Protein AF-A0A6G7Y790-F1 (afdb_monomer)

pLDDT: mean 95.51, std 6.41, range [42.72, 98.88]

Structure (mmCIF, N/CA/C/O back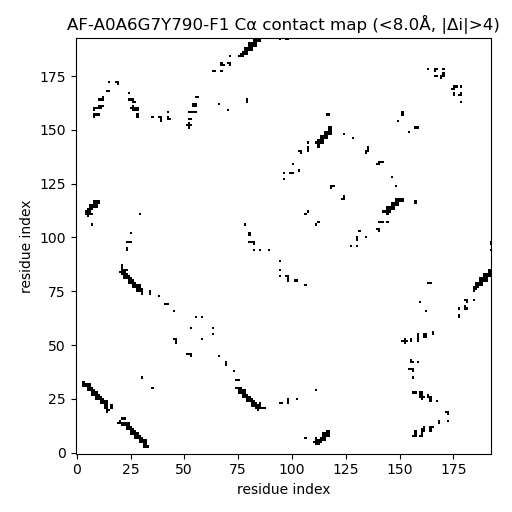bone):
data_AF-A0A6G7Y790-F1
#
_entry.id   AF-A0A6G7Y790-F1
#
loop_
_atom_site.group_PDB
_atom_site.id
_atom_site.type_symbol
_atom_site.label_atom_id
_atom_site.label_alt_id
_atom_site.label_comp_id
_atom_site.label_asym_id
_atom_site.label_entity_id
_atom_site.label_seq_id
_atom_site.pdbx_PDB_ins_code
_atom_site.Cartn_x
_atom_site.Cartn_y
_atom_site.Cartn_z
_atom_site.occupancy
_atom_site.B_iso_or_equiv
_atom_site.auth_seq_id
_atom_site.auth_comp_id
_atom_site.auth_asym_id
_atom_site.auth_atom_id
_atom_site.pdbx_PDB_model_num
ATOM 1 N N . MET A 1 1 ? -27.173 5.898 12.392 1.00 42.72 1 MET A N 1
ATOM 2 C CA . MET A 1 1 ? -26.367 5.228 11.356 1.00 42.72 1 MET A CA 1
ATOM 3 C C . MET A 1 1 ? -25.156 4.683 12.076 1.00 42.72 1 MET A C 1
ATOM 5 O O . MET A 1 1 ? -24.604 5.416 12.883 1.00 42.72 1 MET A O 1
ATOM 9 N N . ILE A 1 2 ? -24.853 3.395 11.934 1.00 51.34 2 ILE A N 1
ATOM 10 C CA . ILE A 1 2 ? -23.564 2.880 12.399 1.00 51.34 2 ILE A CA 1
ATOM 11 C C . ILE A 1 2 ? -22.584 3.374 11.340 1.00 51.34 2 ILE A C 1
ATOM 13 O O . ILE A 1 2 ? -22.758 3.014 10.177 1.00 51.34 2 ILE A O 1
ATOM 17 N N . ASP A 1 3 ? -21.67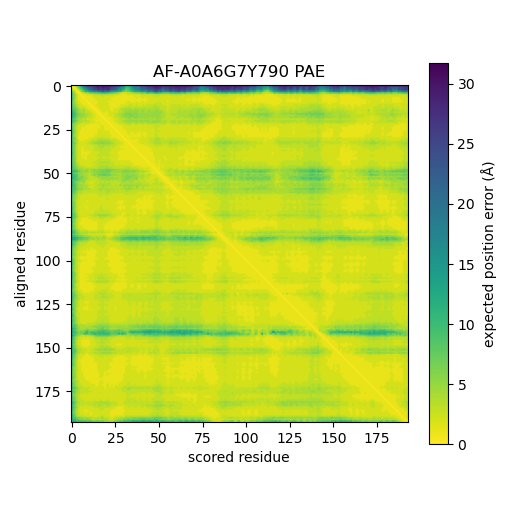1 4.269 11.707 1.00 58.84 3 ASP A N 1
ATOM 18 C CA . ASP A 1 3 ? -20.554 4.605 10.829 1.00 58.84 3 ASP A CA 1
ATOM 19 C C . ASP A 1 3 ? -19.779 3.300 10.602 1.00 58.84 3 ASP A C 1
ATOM 21 O O . ASP A 1 3 ? -19.334 2.661 11.559 1.00 58.84 3 ASP A O 1
ATOM 25 N N . ASP A 1 4 ? -19.743 2.828 9.354 1.00 77.31 4 ASP A N 1
ATOM 26 C CA . ASP A 1 4 ? -19.009 1.613 9.003 1.00 77.31 4 ASP A CA 1
ATOM 27 C C . ASP A 1 4 ? -17.514 1.895 9.252 1.00 77.31 4 ASP A C 1
ATOM 29 O O . ASP A 1 4 ? -16.949 2.813 8.662 1.00 77.31 4 ASP A O 1
ATOM 33 N N . ALA A 1 5 ? -16.880 1.117 10.135 1.00 88.50 5 ALA A N 1
ATOM 34 C CA . ALA A 1 5 ? -15.461 1.269 10.459 1.00 88.50 5 ALA A CA 1
ATOM 35 C C . ALA A 1 5 ? -14.587 1.080 9.209 1.00 88.50 5 ALA A C 1
ATOM 37 O O . ALA A 1 5 ? -14.786 0.124 8.442 1.00 88.50 5 ALA A O 1
ATOM 38 N N . PHE A 1 6 ? -13.606 1.967 9.026 1.00 96.00 6 PHE A N 1
ATOM 39 C CA . PHE A 1 6 ? -12.663 1.883 7.914 1.00 96.00 6 PHE A CA 1
ATOM 40 C C . PHE A 1 6 ? -11.479 0.987 8.265 1.00 96.00 6 PHE A C 1
ATOM 42 O O . PHE A 1 6 ? -10.872 1.096 9.335 1.00 96.00 6 PHE A O 1
ATOM 49 N N . ILE A 1 7 ? -11.121 0.123 7.320 1.00 98.19 7 ILE A N 1
ATOM 50 C CA . ILE A 1 7 ? -9.999 -0.800 7.424 1.00 98.19 7 ILE A CA 1
ATOM 51 C C . ILE A 1 7 ? -9.079 -0.580 6.226 1.00 98.19 7 ILE A C 1
ATOM 53 O O . ILE A 1 7 ? -9.545 -0.422 5.097 1.00 98.19 7 ILE A O 1
ATOM 57 N N . ALA A 1 8 ? -7.772 -0.569 6.478 1.00 98.69 8 ALA A N 1
ATOM 58 C CA . ALA A 1 8 ? -6.749 -0.467 5.450 1.00 98.69 8 ALA A CA 1
ATOM 59 C C . ALA A 1 8 ? -5.931 -1.758 5.349 1.00 98.69 8 ALA A C 1
ATOM 61 O O . ALA A 1 8 ? -5.495 -2.287 6.366 1.00 98.69 8 ALA A O 1
ATOM 62 N N . TRP A 1 9 ? -5.656 -2.223 4.133 1.00 98.81 9 TRP A N 1
ATOM 63 C CA . TRP A 1 9 ? -4.702 -3.299 3.850 1.00 98.81 9 TRP A CA 1
ATOM 64 C C . TRP A 1 9 ? -3.457 -2.706 3.217 1.00 98.81 9 TRP A C 1
ATOM 66 O O . TRP A 1 9 ? -3.575 -1.957 2.250 1.00 98.81 9 TRP A O 1
ATOM 76 N N . VAL A 1 10 ? -2.285 -3.020 3.766 1.00 98.88 10 VAL A N 1
ATOM 77 C CA . VAL A 1 10 ? -1.024 -2.351 3.435 1.00 98.88 10 VAL A CA 1
ATOM 78 C C . VAL A 1 10 ? 0.040 -3.357 3.032 1.00 98.88 10 VAL A C 1
ATOM 80 O O . VAL A 1 10 ? 0.300 -4.324 3.746 1.00 98.88 10 VAL A O 1
ATOM 83 N N . ASP A 1 11 ? 0.713 -3.049 1.932 1.00 98.44 11 ASP A N 1
ATOM 84 C CA . ASP A 1 11 ? 1.925 -3.726 1.489 1.00 98.44 11 ASP A CA 1
ATOM 85 C C . ASP A 1 11 ? 2.959 -2.697 1.003 1.00 98.44 11 ASP A C 1
ATOM 87 O O . ASP A 1 11 ? 2.661 -1.506 0.843 1.00 98.44 11 ASP A O 1
ATOM 91 N N . GLU A 1 12 ? 4.200 -3.139 0.834 1.00 97.75 12 GLU A N 1
ATOM 92 C CA . GLU A 1 12 ? 5.352 -2.293 0.570 1.00 97.75 12 GLU A CA 1
ATOM 93 C C . GLU A 1 12 ? 6.190 -2.766 -0.613 1.00 97.75 12 GLU A C 1
ATOM 95 O O . GLU A 1 12 ? 6.288 -3.947 -0.932 1.00 97.75 12 GLU A O 1
ATOM 100 N N . SER A 1 13 ? 6.901 -1.825 -1.227 1.00 96.94 13 SER A N 1
ATOM 101 C CA . SER A 1 13 ? 7.901 -2.142 -2.236 1.00 96.94 13 SER A CA 1
ATOM 102 C C . SER A 1 13 ? 9.044 -1.138 -2.206 1.00 96.94 13 SER A C 1
ATOM 104 O O . SER A 1 13 ? 8.855 0.062 -2.008 1.00 96.94 13 SER A O 1
ATOM 106 N N . GLY A 1 14 ? 10.259 -1.620 -2.469 1.00 95.62 14 GLY A N 1
ATOM 107 C CA . GLY A 1 14 ? 11.297 -0.759 -3.032 1.00 95.62 14 GLY A CA 1
ATOM 108 C C . GLY A 1 14 ? 10.980 -0.433 -4.493 1.00 95.62 14 GLY A C 1
ATOM 109 O O . GLY A 1 14 ? 10.208 -1.146 -5.135 1.00 95.62 14 GLY A O 1
ATOM 110 N N . SER A 1 15 ? 11.587 0.619 -5.030 1.00 94.94 15 SER A N 1
ATOM 111 C CA . SER A 1 15 ? 11.511 0.905 -6.468 1.00 94.94 15 SER A CA 1
ATOM 112 C C . SER A 1 15 ? 12.643 0.231 -7.256 1.00 94.94 15 SER A C 1
ATOM 114 O O . SER A 1 15 ? 13.455 -0.519 -6.701 1.00 94.94 15 SER A O 1
ATOM 116 N N . ASN A 1 16 ? 12.710 0.501 -8.559 1.00 94.12 16 ASN A N 1
ATOM 117 C CA . ASN A 1 16 ? 13.815 0.080 -9.412 1.00 94.12 16 ASN A CA 1
ATOM 118 C C . ASN A 1 16 ? 15.111 0.776 -8.966 1.00 94.12 16 ASN A C 1
ATOM 120 O O . ASN A 1 16 ? 15.262 1.985 -9.093 1.00 94.12 16 ASN A O 1
ATOM 124 N N . THR A 1 17 ? 16.076 0.008 -8.463 1.00 91.12 17 THR A N 1
ATOM 125 C CA . THR A 1 17 ? 17.314 0.552 -7.883 1.00 91.12 17 THR A CA 1
ATOM 126 C C . THR A 1 17 ? 18.242 1.226 -8.887 1.00 91.12 17 THR A C 1
ATOM 128 O O . THR A 1 17 ? 19.136 1.958 -8.467 1.00 91.12 17 THR A O 1
ATOM 131 N N . ARG A 1 18 ? 18.070 0.973 -10.187 1.00 93.75 18 ARG A N 1
ATOM 132 C CA . ARG A 1 18 ? 18.854 1.608 -11.248 1.00 93.75 18 ARG A CA 1
ATOM 133 C C . ARG A 1 18 ? 18.257 2.952 -11.645 1.00 93.75 18 ARG A C 1
ATOM 135 O O . ARG A 1 18 ? 18.999 3.922 -11.763 1.00 93.75 18 ARG A O 1
ATOM 142 N N . ASP A 1 19 ? 16.944 2.983 -11.846 1.00 95.62 19 ASP A N 1
ATOM 143 C CA . ASP A 1 19 ? 16.258 4.128 -12.454 1.00 95.62 19 ASP A CA 1
ATOM 144 C C . ASP A 1 19 ? 15.634 5.069 -11.404 1.00 95.62 19 ASP A C 1
ATOM 146 O O . ASP A 1 19 ? 15.468 6.257 -11.660 1.00 95.62 19 ASP A O 1
ATOM 150 N N . ASP A 1 20 ? 15.347 4.563 -10.201 1.00 95.75 20 ASP A N 1
ATOM 151 C CA . ASP A 1 20 ? 14.733 5.288 -9.080 1.00 95.75 20 ASP A CA 1
ATOM 152 C C . ASP A 1 20 ? 15.321 4.822 -7.720 1.00 95.75 20 ASP A C 1
ATOM 154 O O . ASP A 1 20 ? 14.638 4.223 -6.874 1.00 95.75 20 ASP A O 1
ATOM 158 N N . PRO A 1 21 ? 16.639 5.023 -7.506 1.00 94.69 21 PRO A N 1
ATOM 159 C CA . PRO A 1 21 ? 17.345 4.533 -6.329 1.00 94.69 21 PRO A CA 1
ATOM 160 C C . PRO A 1 21 ? 16.870 5.198 -5.038 1.00 94.69 21 PRO A C 1
ATOM 162 O O . PRO A 1 21 ? 16.561 6.384 -4.983 1.00 94.69 21 PRO A O 1
ATOM 165 N N . GLY A 1 22 ? 16.909 4.434 -3.945 1.00 95.12 22 GLY A N 1
ATOM 166 C CA . GLY A 1 22 ? 16.606 4.965 -2.616 1.00 95.12 22 GLY A CA 1
ATOM 167 C C . GLY A 1 22 ? 15.123 5.249 -2.385 1.00 95.12 22 GLY A C 1
ATOM 168 O O . GLY A 1 22 ? 14.800 5.855 -1.375 1.00 95.12 22 GLY A O 1
ATOM 169 N N . THR A 1 23 ? 14.225 4.797 -3.257 1.00 97.69 23 THR A N 1
ATOM 170 C CA . THR A 1 23 ? 12.779 4.977 -3.094 1.00 97.69 23 THR A CA 1
ATOM 171 C C . THR A 1 23 ? 12.143 3.828 -2.312 1.00 97.69 23 THR A C 1
ATOM 173 O O . THR A 1 23 ? 12.441 2.651 -2.549 1.00 97.69 23 THR A O 1
ATOM 176 N N . TYR A 1 24 ? 11.243 4.179 -1.391 1.00 98.25 24 TYR A N 1
ATOM 177 C CA . TYR A 1 24 ? 10.408 3.247 -0.639 1.00 98.25 24 TYR A CA 1
ATOM 178 C C . TYR A 1 24 ? 8.933 3.614 -0.783 1.00 98.25 24 TYR A C 1
ATOM 180 O O . TYR A 1 24 ? 8.577 4.784 -0.655 1.00 98.25 24 TYR A O 1
ATOM 188 N N . ILE A 1 25 ? 8.088 2.623 -1.055 1.00 98.69 25 ILE A N 1
ATOM 189 C CA . ILE A 1 25 ? 6.675 2.800 -1.392 1.00 98.69 25 ILE A CA 1
ATOM 190 C C . ILE A 1 25 ? 5.842 1.948 -0.438 1.00 98.69 25 ILE A C 1
ATOM 192 O O . ILE A 1 25 ? 6.170 0.788 -0.194 1.00 98.69 25 ILE A O 1
ATOM 196 N N . MET A 1 26 ? 4.760 2.519 0.080 1.00 98.81 26 MET A N 1
ATOM 197 C CA . MET A 1 26 ? 3.696 1.793 0.764 1.00 98.81 26 MET A CA 1
ATOM 198 C C . MET A 1 26 ? 2.359 2.134 0.128 1.00 98.81 26 MET A C 1
ATOM 200 O O . MET A 1 26 ? 1.976 3.304 0.076 1.00 98.81 26 MET A O 1
ATOM 204 N N . GLY A 1 27 ? 1.663 1.107 -0.344 1.00 98.81 27 GLY A N 1
ATOM 205 C CA . GLY A 1 27 ? 0.288 1.203 -0.812 1.00 98.81 27 GLY A CA 1
ATOM 206 C C . GLY A 1 27 ? -0.675 0.788 0.292 1.00 98.81 27 GLY A C 1
ATOM 207 O O . GLY A 1 27 ? -0.367 -0.092 1.093 1.00 98.81 27 GLY A O 1
ATOM 208 N N . ALA A 1 28 ? -1.852 1.398 0.315 1.00 98.88 28 ALA A N 1
ATOM 209 C CA . ALA A 1 28 ? -2.953 1.032 1.184 1.00 98.88 28 ALA A CA 1
ATOM 210 C C . ALA A 1 28 ? -4.254 0.960 0.379 1.00 98.88 28 ALA A C 1
ATOM 212 O O . ALA A 1 28 ? -4.601 1.907 -0.328 1.00 98.88 28 ALA A O 1
ATOM 213 N N . ALA A 1 29 ? -4.985 -0.144 0.511 1.00 98.69 29 ALA A N 1
ATOM 214 C CA . ALA A 1 29 ? -6.370 -0.265 0.071 1.00 98.69 29 ALA A CA 1
ATOM 215 C C . ALA A 1 29 ? -7.293 -0.006 1.262 1.00 98.69 29 ALA A C 1
ATOM 217 O O . ALA A 1 29 ? -7.176 -0.702 2.266 1.00 98.69 29 ALA A O 1
ATOM 218 N N . ILE A 1 30 ? -8.177 0.985 1.165 1.00 98.56 30 ILE A N 1
ATOM 219 C CA . ILE A 1 30 ? -9.011 1.478 2.263 1.00 98.56 30 ILE A CA 1
ATOM 220 C C . ILE A 1 30 ? -10.472 1.214 1.926 1.00 98.56 30 ILE A C 1
ATOM 222 O O . ILE A 1 30 ? -10.981 1.650 0.894 1.00 98.56 30 ILE A O 1
ATOM 226 N N . THR A 1 31 ? -11.156 0.486 2.800 1.00 97.25 31 THR A N 1
ATOM 227 C CA . THR A 1 31 ? -12.540 0.081 2.567 1.00 97.25 31 THR A CA 1
ATOM 228 C C . THR A 1 31 ? -13.303 -0.089 3.877 1.00 97.25 31 THR A C 1
ATOM 230 O O . THR A 1 31 ? -12.732 -0.015 4.965 1.00 97.25 31 THR A O 1
ATOM 233 N N . THR A 1 32 ? -14.613 -0.291 3.784 1.00 96.06 32 THR A N 1
ATOM 234 C CA . THR A 1 32 ? -15.477 -0.589 4.929 1.00 96.06 32 THR A CA 1
ATOM 235 C C . THR A 1 32 ? -15.626 -2.093 5.125 1.00 96.06 32 THR A C 1
ATOM 237 O O . THR A 1 32 ? -15.458 -2.882 4.191 1.00 96.06 32 THR A O 1
ATOM 240 N N . LEU A 1 33 ? -16.047 -2.513 6.322 1.00 92.44 33 LEU A N 1
ATOM 241 C CA . LEU A 1 33 ? -16.392 -3.915 6.604 1.00 92.44 33 LEU A CA 1
ATOM 242 C C . LEU A 1 33 ? -17.365 -4.519 5.578 1.00 92.44 33 LEU A C 1
ATOM 244 O O . LEU A 1 33 ? -17.208 -5.668 5.169 1.00 92.44 33 LEU A O 1
ATOM 248 N N . ARG A 1 34 ? -18.346 -3.732 5.123 1.00 93.50 34 ARG A N 1
ATOM 249 C CA . ARG A 1 34 ? -19.345 -4.146 4.128 1.00 93.50 34 ARG A CA 1
ATOM 250 C C . ARG A 1 34 ? -18.727 -4.516 2.782 1.00 93.50 34 ARG A C 1
ATOM 252 O O . ARG A 1 34 ? -19.204 -5.436 2.123 1.00 93.50 34 ARG A O 1
ATOM 259 N N . GLN A 1 35 ? -17.690 -3.792 2.381 1.00 95.62 35 GLN A N 1
ATOM 260 C CA . GLN A 1 35 ? -17.042 -3.940 1.083 1.00 95.62 35 GLN A CA 1
ATOM 261 C C . GLN A 1 35 ? -15.883 -4.950 1.103 1.00 95.62 35 GLN A C 1
ATOM 263 O O . GLN A 1 35 ? -15.376 -5.313 0.041 1.00 95.62 35 GLN A O 1
ATOM 268 N N . CYS A 1 36 ? -15.495 -5.468 2.276 1.00 95.38 36 CYS A N 1
ATOM 269 C CA . CYS A 1 36 ? -14.399 -6.431 2.409 1.00 95.38 36 CYS A CA 1
ATOM 270 C C . CYS A 1 36 ? -14.650 -7.719 1.617 1.00 95.38 36 CYS A C 1
ATOM 272 O O . CYS A 1 36 ? -13.846 -8.078 0.762 1.00 95.38 36 CYS A O 1
ATOM 274 N N . GLU A 1 37 ? -15.771 -8.402 1.865 1.00 96.75 37 GLU A N 1
ATOM 275 C CA . GLU A 1 37 ? -16.083 -9.677 1.203 1.00 96.75 37 GLU A CA 1
ATOM 276 C C . GLU A 1 37 ? -16.274 -9.534 -0.318 1.00 96.75 37 GLU A C 1
ATOM 278 O O . GLU A 1 37 ? -15.622 -10.273 -1.060 1.00 96.75 37 GLU A O 1
ATOM 283 N N . PRO A 1 38 ? -17.066 -8.568 -0.834 1.00 97.25 38 PRO A N 1
ATOM 284 C CA . PRO A 1 38 ? -17.143 -8.327 -2.276 1.00 97.25 38 PRO A CA 1
ATOM 285 C C . PRO A 1 38 ? -15.774 -8.064 -2.913 1.00 97.25 38 PRO A C 1
ATOM 287 O O . PRO A 1 38 ? -15.476 -8.601 -3.981 1.00 97.25 38 PRO A O 1
ATOM 290 N N . THR A 1 39 ? -14.917 -7.293 -2.238 1.00 98.00 39 THR A N 1
ATOM 291 C CA . THR A 1 39 ? -13.571 -6.990 -2.732 1.00 98.00 39 THR A CA 1
ATOM 292 C C . THR A 1 39 ? -12.673 -8.226 -2.729 1.00 98.00 39 THR A C 1
ATOM 294 O O . THR A 1 39 ? -11.997 -8.491 -3.724 1.00 98.00 39 THR A O 1
ATOM 297 N N . ARG A 1 40 ? -12.700 -9.033 -1.659 1.00 97.81 40 ARG A N 1
ATOM 298 C CA . ARG A 1 40 ? -11.964 -10.305 -1.595 1.00 97.81 40 ARG A CA 1
ATOM 299 C C . ARG A 1 40 ? -12.362 -11.232 -2.733 1.00 97.81 40 ARG A C 1
ATOM 301 O O . ARG A 1 40 ? -11.485 -11.787 -3.389 1.00 97.81 40 ARG A O 1
ATOM 308 N N . LEU A 1 41 ? -13.661 -11.369 -2.997 1.00 97.88 41 LEU A N 1
ATOM 309 C CA . LEU A 1 41 ? -14.176 -12.204 -4.084 1.00 97.88 41 LEU A CA 1
ATOM 310 C C . LEU A 1 41 ? -13.742 -11.691 -5.461 1.00 97.88 41 LEU A C 1
ATOM 312 O O . LEU A 1 41 ? -13.324 -12.489 -6.300 1.00 97.88 41 LEU A O 1
ATOM 316 N N . ALA A 1 42 ? -13.793 -10.376 -5.689 1.00 98.12 42 ALA A N 1
ATOM 317 C CA . ALA A 1 42 ? -13.328 -9.770 -6.935 1.00 98.12 42 ALA A CA 1
ATOM 318 C C . ALA A 1 42 ? -11.832 -10.032 -7.173 1.00 98.12 42 ALA A C 1
ATOM 320 O O . ALA A 1 42 ? -11.449 -10.450 -8.267 1.00 98.12 42 ALA A O 1
ATOM 321 N N . MET A 1 43 ? -10.999 -9.864 -6.139 1.00 98.00 43 MET A N 1
ATOM 322 C CA . MET A 1 43 ? -9.562 -10.134 -6.220 1.00 98.00 43 MET A CA 1
ATOM 323 C C . MET A 1 43 ? -9.266 -11.626 -6.392 1.00 98.00 43 MET A C 1
ATOM 325 O O . MET A 1 43 ? -8.494 -11.998 -7.272 1.00 98.00 43 MET A O 1
ATOM 329 N N . ALA A 1 44 ? -9.922 -12.501 -5.626 1.00 96.94 44 ALA A N 1
ATOM 330 C CA . ALA A 1 44 ? -9.778 -13.952 -5.753 1.00 96.94 44 ALA A CA 1
ATOM 331 C C . ALA A 1 44 ? -10.179 -14.458 -7.151 1.00 96.94 44 ALA A C 1
ATOM 333 O O . ALA A 1 44 ? -9.537 -15.358 -7.691 1.00 96.94 44 ALA A O 1
ATOM 334 N N . GLY A 1 45 ? -11.179 -13.832 -7.783 1.00 97.00 45 GLY A N 1
ATOM 335 C CA . GLY A 1 45 ? -11.590 -14.114 -9.162 1.00 97.00 45 GLY A CA 1
ATOM 336 C C . GLY A 1 45 ? -10.530 -13.800 -10.229 1.00 97.00 45 GLY A C 1
ATOM 337 O O . GLY A 1 45 ? -10.699 -14.181 -11.391 1.00 97.00 45 GLY A O 1
ATOM 338 N N . LEU A 1 46 ? -9.434 -13.125 -9.863 1.00 96.62 46 LEU A N 1
ATOM 339 C CA . LEU A 1 46 ? -8.288 -12.875 -10.736 1.00 96.62 46 LEU A CA 1
ATOM 340 C C . LEU A 1 46 ? -7.229 -13.977 -10.680 1.00 96.62 46 LEU A C 1
ATOM 342 O O . LEU A 1 46 ? -6.331 -13.962 -11.520 1.00 96.62 46 LEU A O 1
ATOM 346 N N . LEU A 1 47 ? -7.299 -14.933 -9.755 1.00 95.88 47 LEU A N 1
ATOM 347 C CA . LEU A 1 47 ? -6.317 -16.015 -9.707 1.00 95.88 47 LEU A CA 1
ATOM 348 C C . LEU A 1 47 ? -6.387 -16.896 -10.962 1.00 95.88 47 LEU A C 1
ATOM 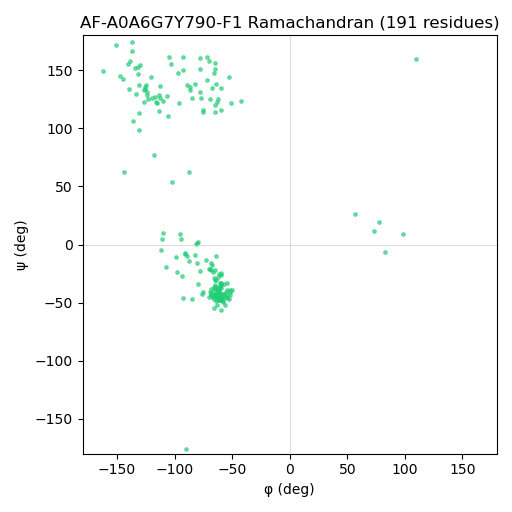350 O O . LEU A 1 47 ? -7.461 -17.245 -11.457 1.00 95.88 47 LEU A O 1
ATOM 354 N N . LEU A 1 48 ? -5.221 -17.272 -11.486 1.00 93.69 48 LEU A N 1
ATOM 355 C CA . LEU A 1 48 ? -5.107 -18.319 -12.501 1.00 93.69 48 LEU A CA 1
ATOM 356 C C . LEU A 1 48 ? -5.218 -19.713 -11.866 1.00 93.69 48 LEU A C 1
ATOM 358 O O . LEU A 1 48 ? -4.967 -19.867 -10.669 1.00 93.69 48 LEU A O 1
ATOM 362 N N . PRO A 1 49 ? -5.534 -20.760 -12.652 1.00 93.12 49 PRO A N 1
ATOM 363 C CA . PRO A 1 49 ? -5.485 -22.134 -12.162 1.00 93.12 49 PRO A CA 1
ATOM 364 C C . PRO A 1 49 ? -4.135 -22.452 -11.499 1.00 93.12 49 PRO A C 1
ATOM 366 O O . PRO A 1 49 ? -3.085 -22.320 -12.123 1.00 93.12 49 PRO A O 1
ATOM 369 N N . GLY A 1 50 ? -4.170 -22.860 -10.227 1.00 91.19 50 GLY A N 1
ATOM 370 C CA . GLY A 1 50 ? -2.979 -23.175 -9.427 1.00 91.19 50 GLY A CA 1
ATOM 371 C C . GLY A 1 50 ? -2.282 -21.972 -8.778 1.00 91.19 50 GLY A C 1
ATOM 372 O O . GLY A 1 50 ? -1.370 -22.170 -7.977 1.00 91.19 50 GLY A O 1
ATOM 373 N N . GLN A 1 51 ? -2.708 -20.741 -9.070 1.00 92.50 51 GLN A N 1
ATOM 374 C CA . GLN A 1 51 ? -2.201 -19.540 -8.412 1.00 92.50 51 GLN A CA 1
ATOM 375 C C . GLN A 1 51 ? -2.845 -19.392 -7.028 1.00 92.50 51 GLN A C 1
ATOM 377 O O . GLN A 1 51 ? -4.062 -19.477 -6.895 1.00 92.50 51 GLN A O 1
ATOM 382 N N . VAL A 1 52 ? -2.024 -19.160 -6.002 1.00 91.50 52 VAL A N 1
ATOM 383 C CA . VAL A 1 52 ? -2.480 -18.991 -4.605 1.00 91.50 52 VAL A CA 1
ATOM 384 C C . VAL A 1 52 ? -2.397 -17.545 -4.109 1.00 91.50 52 VAL A C 1
ATOM 386 O O . VAL A 1 52 ? -3.052 -17.200 -3.136 1.00 91.50 52 VAL A O 1
ATOM 389 N N . LYS A 1 53 ? -1.592 -16.700 -4.765 1.00 92.50 53 LYS A N 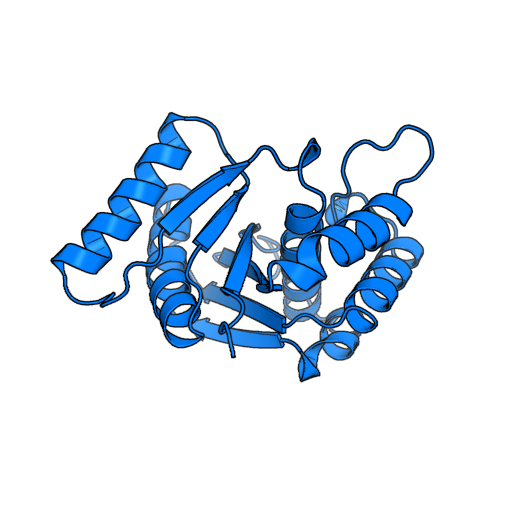1
ATOM 390 C CA . LYS A 1 53 ? -1.417 -15.272 -4.461 1.00 92.50 53 LYS A CA 1
ATOM 391 C C . LYS A 1 53 ? -1.200 -14.508 -5.769 1.00 92.50 53 LYS A C 1
ATOM 393 O O . LYS A 1 53 ? -0.511 -15.009 -6.662 1.00 92.50 53 LYS A O 1
ATOM 398 N N . LEU A 1 54 ? -1.755 -13.304 -5.866 1.00 91.56 54 LEU A N 1
ATOM 399 C CA . LEU A 1 54 ? -1.393 -12.329 -6.895 1.00 91.56 54 LEU A CA 1
ATOM 400 C C . LEU A 1 54 ? -0.167 -11.543 -6.416 1.00 91.56 54 LEU A C 1
ATOM 402 O O . LEU A 1 54 ? -0.180 -10.997 -5.315 1.00 91.56 54 LEU A O 1
ATOM 406 N N . HIS A 1 55 ? 0.885 -11.521 -7.233 1.00 92.25 55 HIS A N 1
ATOM 407 C CA . HIS A 1 55 ? 2.080 -10.714 -7.003 1.00 92.25 55 HIS A CA 1
ATOM 408 C C . HIS A 1 55 ? 2.415 -9.954 -8.291 1.00 92.25 55 HIS A C 1
ATOM 410 O O . HIS A 1 55 ? 2.739 -10.553 -9.316 1.00 92.25 55 HIS A O 1
ATOM 416 N N . TRP A 1 56 ? 2.287 -8.630 -8.256 1.00 94.81 56 TRP A N 1
ATOM 417 C CA . TRP A 1 56 ? 2.255 -7.733 -9.412 1.00 94.81 56 TRP A CA 1
ATOM 418 C C . TRP A 1 56 ? 3.426 -7.920 -10.371 1.00 94.81 56 TRP A C 1
ATOM 420 O O . TRP A 1 56 ? 3.255 -7.871 -11.592 1.00 94.81 56 TRP A O 1
ATOM 430 N N . ARG A 1 57 ? 4.626 -8.127 -9.820 1.00 91.44 57 ARG A N 1
ATOM 431 C CA . ARG A 1 57 ? 5.859 -8.260 -10.609 1.00 91.44 57 ARG A CA 1
ATOM 432 C C . ARG A 1 57 ? 5.905 -9.545 -11.434 1.00 91.44 57 ARG A C 1
ATOM 434 O O . ARG A 1 57 ? 6.633 -9.584 -12.420 1.00 91.44 57 ARG A O 1
ATOM 441 N N . ASP A 1 58 ? 5.134 -10.559 -11.049 1.00 91.69 58 ASP A N 1
ATOM 442 C CA . ASP A 1 58 ? 5.068 -11.844 -11.753 1.00 91.69 58 ASP A CA 1
ATOM 443 C C . ASP A 1 58 ? 3.962 -11.859 -12.824 1.00 91.69 58 ASP A C 1
ATOM 445 O O . ASP A 1 58 ? 3.867 -12.786 -13.632 1.00 91.69 58 ASP A O 1
ATOM 449 N N . GLU A 1 59 ? 3.121 -10.822 -12.858 1.00 93.44 59 GLU A N 1
ATOM 450 C CA . GLU A 1 59 ? 2.018 -10.695 -13.802 1.00 93.44 59 GLU A CA 1
ATOM 451 C C . GLU A 1 59 ? 2.489 -10.048 -15.112 1.00 93.44 59 GLU A C 1
ATOM 453 O O . GLU A 1 59 ? 3.137 -9.005 -15.134 1.00 93.44 59 GLU A O 1
ATOM 458 N N . GLN A 1 60 ? 2.112 -10.642 -16.244 1.00 93.94 60 GLN A N 1
ATOM 459 C CA . GLN A 1 60 ? 2.392 -10.063 -17.563 1.00 93.94 60 GLN A CA 1
ATOM 460 C C . GLN A 1 60 ? 1.539 -8.809 -17.811 1.00 93.94 60 GLN A C 1
ATOM 462 O O . GLN A 1 60 ? 0.437 -8.692 -17.273 1.00 93.94 60 GLN A O 1
ATOM 467 N N . SER A 1 61 ? 1.961 -7.928 -18.724 1.00 94.25 61 SER A N 1
ATOM 468 C CA . SER A 1 61 ? 1.315 -6.626 -18.981 1.00 94.25 61 SER A CA 1
ATOM 469 C C . SER A 1 61 ? -0.198 -6.709 -19.228 1.00 94.25 61 SER A C 1
ATOM 471 O O . SER A 1 61 ? -0.970 -5.900 -18.718 1.00 94.25 61 SER A O 1
ATOM 473 N N . ARG A 1 62 ? -0.671 -7.732 -19.958 1.00 95.44 62 ARG A N 1
ATOM 474 C CA . ARG A 1 62 ? -2.115 -7.943 -20.182 1.00 95.44 62 ARG A CA 1
ATOM 475 C C . ARG A 1 62 ? -2.869 -8.262 -18.886 1.00 95.44 62 ARG A C 1
ATOM 477 O O . ARG A 1 62 ? -4.031 -7.886 -18.745 1.00 95.44 62 ARG A O 1
ATOM 484 N N . ARG A 1 63 ? -2.238 -8.985 -17.958 1.00 96.38 63 ARG A N 1
ATOM 485 C CA . ARG A 1 63 ? -2.825 -9.311 -16.652 1.00 96.38 63 ARG A CA 1
ATOM 486 C C . ARG A 1 63 ? -2.778 -8.115 -15.719 1.00 96.38 63 ARG A C 1
ATOM 488 O O . ARG A 1 63 ? -3.805 -7.822 -15.123 1.00 96.38 63 ARG A O 1
ATOM 495 N N . GLN A 1 64 ? -1.670 -7.379 -15.692 1.00 97.81 64 GLN A N 1
ATOM 496 C CA . GLN A 1 64 ? -1.566 -6.103 -14.981 1.00 97.81 64 GLN A CA 1
ATOM 497 C C . GLN A 1 64 ? -2.694 -5.143 -15.389 1.00 97.81 64 GLN A C 1
ATOM 499 O O . GLN A 1 64 ? -3.407 -4.651 -14.523 1.00 97.81 64 GLN A O 1
ATOM 504 N N . ALA A 1 65 ? -2.966 -4.990 -16.691 1.00 97.69 65 ALA A N 1
ATOM 505 C CA . ALA A 1 65 ? -4.092 -4.184 -17.171 1.00 97.69 65 ALA A CA 1
ATOM 506 C C . ALA A 1 65 ? -5.461 -4.672 -16.653 1.00 97.69 65 ALA A C 1
ATOM 508 O O . ALA A 1 65 ? -6.267 -3.863 -16.198 1.00 97.69 65 ALA A O 1
ATOM 509 N N . ARG A 1 66 ? -5.717 -5.990 -16.662 1.00 97.69 66 ARG A N 1
ATOM 510 C CA . ARG A 1 66 ? -6.966 -6.574 -16.133 1.00 97.69 66 ARG A CA 1
ATOM 511 C C . ARG A 1 66 ? -7.104 -6.393 -14.618 1.00 97.69 66 ARG A C 1
ATOM 513 O O . ARG A 1 66 ? -8.212 -6.188 -14.121 1.00 97.69 66 ARG A O 1
ATOM 520 N N . ILE A 1 67 ? -5.997 -6.487 -13.885 1.00 98.06 67 ILE A N 1
ATOM 521 C CA . ILE A 1 67 ? -5.948 -6.219 -12.446 1.00 98.06 67 ILE A CA 1
ATOM 522 C C . ILE A 1 67 ? -6.314 -4.753 -12.212 1.00 98.06 67 ILE A C 1
ATOM 524 O O . ILE A 1 67 ? -7.268 -4.484 -11.492 1.00 98.06 67 ILE A O 1
ATOM 528 N N . THR A 1 68 ? -5.656 -3.817 -12.900 1.00 98.19 68 THR A N 1
ATOM 529 C CA . THR A 1 68 ? -5.971 -2.382 -12.825 1.00 98.19 68 THR A CA 1
ATOM 530 C C . THR A 1 68 ? -7.438 -2.084 -13.141 1.00 98.19 68 THR A C 1
ATOM 532 O O . THR A 1 68 ? -8.068 -1.318 -12.422 1.00 98.19 68 THR A O 1
ATOM 535 N N . GLU A 1 69 ? -8.011 -2.701 -14.178 1.00 97.94 69 GLU A N 1
ATOM 536 C CA . GLU A 1 69 ? -9.435 -2.549 -14.519 1.00 97.94 69 GLU A CA 1
ATOM 537 C C . GLU A 1 69 ? -10.358 -3.050 -13.404 1.00 97.94 69 GLU A C 1
ATOM 539 O O . GLU A 1 69 ? -11.367 -2.415 -13.103 1.00 97.94 69 GLU A O 1
ATOM 544 N N . THR A 1 70 ? -9.992 -4.158 -12.756 1.00 98.06 70 THR A N 1
ATOM 545 C CA . THR A 1 70 ? -10.743 -4.687 -11.613 1.00 98.06 70 THR A CA 1
ATOM 546 C C . THR A 1 70 ? -10.667 -3.726 -10.434 1.00 98.06 70 THR A C 1
ATOM 548 O O . THR A 1 70 ? -11.706 -3.377 -9.886 1.00 98.06 70 THR A O 1
ATOM 551 N N . LEU A 1 71 ? -9.470 -3.231 -10.102 1.00 98.00 71 LEU A N 1
ATOM 552 C CA . LEU A 1 71 ? -9.265 -2.230 -9.050 1.00 98.00 71 LEU A CA 1
ATOM 553 C C . LEU A 1 71 ? -10.083 -0.959 -9.315 1.00 98.00 71 LEU A C 1
ATOM 555 O O . LEU A 1 71 ? -10.733 -0.446 -8.410 1.00 98.00 71 LEU A O 1
ATOM 559 N N . ALA A 1 72 ? -10.127 -0.491 -10.564 1.00 97.25 72 ALA A N 1
ATOM 560 C CA . ALA A 1 72 ? -10.861 0.718 -10.931 1.00 97.25 72 ALA A CA 1
ATOM 561 C C . ALA A 1 72 ? -12.376 0.564 -10.728 1.00 97.25 72 ALA A C 1
ATOM 563 O O . ALA A 1 72 ? -13.059 1.538 -10.397 1.00 97.25 72 ALA A O 1
ATOM 564 N N . ALA A 1 73 ? -12.894 -0.656 -10.886 1.00 97.12 73 ALA A N 1
ATOM 565 C CA . ALA A 1 73 ? -14.301 -0.984 -10.692 1.00 97.12 73 ALA A CA 1
ATOM 566 C C . ALA A 1 73 ? -14.698 -1.191 -9.218 1.00 97.12 73 ALA A C 1
ATOM 568 O O . ALA A 1 73 ? -15.890 -1.164 -8.916 1.00 97.12 73 ALA A O 1
ATOM 569 N N . LEU A 1 74 ? -13.741 -1.385 -8.302 1.00 97.06 74 LEU A N 1
ATOM 570 C CA . LEU A 1 74 ? -14.023 -1.544 -6.872 1.00 97.06 74 LEU A CA 1
ATOM 571 C C . LEU A 1 74 ? -14.455 -0.219 -6.236 1.00 97.06 74 LEU A C 1
ATOM 573 O O . LEU A 1 74 ? -13.893 0.835 -6.528 1.00 97.06 74 LEU A O 1
ATOM 577 N N . ASP A 1 75 ? -15.422 -0.274 -5.326 1.00 94.38 75 ASP A N 1
ATOM 578 C CA . ASP A 1 75 ? -15.889 0.875 -4.539 1.00 94.38 75 ASP A CA 1
ATOM 579 C C . ASP A 1 75 ? -15.047 1.040 -3.263 1.00 94.38 75 ASP A C 1
ATOM 581 O O . ASP A 1 75 ? -15.521 0.828 -2.146 1.00 94.38 75 ASP A O 1
ATOM 585 N N . ILE A 1 76 ? -13.750 1.298 -3.452 1.00 96.31 76 ILE A N 1
ATOM 586 C CA . ILE A 1 76 ? -12.754 1.466 -2.387 1.00 96.31 76 ILE A CA 1
ATOM 587 C C . ILE A 1 76 ? -11.813 2.624 -2.725 1.00 96.31 76 ILE A C 1
ATOM 589 O O . ILE A 1 76 ? -11.637 2.967 -3.896 1.00 96.31 76 ILE A O 1
ATOM 593 N N . GLU A 1 77 ? -11.182 3.185 -1.698 1.00 97.88 77 GLU A N 1
ATOM 594 C CA . GLU A 1 77 ? -10.197 4.258 -1.828 1.00 97.88 77 GLU A CA 1
ATOM 595 C C . GLU A 1 77 ? -8.780 3.723 -1.615 1.00 97.88 77 GLU A C 1
ATOM 597 O O . GLU A 1 77 ? -8.565 2.653 -1.033 1.00 97.88 77 GLU A O 1
ATOM 602 N N . HIS A 1 78 ? -7.786 4.482 -2.064 1.00 98.50 78 HIS A N 1
ATOM 603 C CA . HIS A 1 78 ? -6.386 4.112 -1.933 1.00 98.50 78 HIS A CA 1
ATOM 604 C C . HIS A 1 78 ? -5.539 5.254 -1.378 1.00 98.50 78 HIS A C 1
ATOM 606 O O . HIS A 1 78 ? -5.746 6.429 -1.687 1.00 98.50 78 HIS A O 1
ATOM 612 N N . LEU A 1 79 ? -4.516 4.892 -0.608 1.00 98.81 79 LEU A N 1
ATOM 613 C CA . LEU A 1 79 ? -3.451 5.797 -0.190 1.00 98.81 79 LEU A CA 1
ATOM 614 C C . LEU A 1 79 ? -2.111 5.207 -0.619 1.00 98.81 79 LEU A C 1
ATOM 616 O O . LEU A 1 79 ? -1.824 4.045 -0.356 1.00 98.81 79 LEU A O 1
ATOM 620 N N . VAL A 1 80 ? -1.276 6.017 -1.256 1.00 98.81 80 VAL A N 1
ATOM 621 C CA . VAL A 1 80 ? 0.108 5.669 -1.570 1.00 98.81 80 VAL A CA 1
ATOM 622 C C . VAL A 1 80 ? 1.019 6.675 -0.892 1.00 98.81 80 VAL A C 1
ATOM 624 O O . VAL A 1 80 ? 0.895 7.879 -1.112 1.00 98.81 80 VAL A O 1
ATOM 627 N N . VAL A 1 81 ? 1.970 6.171 -0.112 1.00 98.81 81 VAL A N 1
ATOM 628 C CA . VAL A 1 81 ? 3.054 6.960 0.470 1.00 98.81 81 VAL A CA 1
ATOM 629 C C . VAL A 1 81 ? 4.374 6.537 -0.156 1.00 98.81 81 VAL A C 1
ATOM 631 O O . VAL A 1 81 ? 4.753 5.368 -0.114 1.00 98.81 81 VAL A O 1
ATOM 634 N N . VAL A 1 82 ? 5.100 7.512 -0.691 1.00 98.69 82 VAL A N 1
ATOM 635 C CA . VAL A 1 82 ? 6.461 7.366 -1.196 1.00 98.69 82 VAL A CA 1
ATOM 636 C C . VAL A 1 82 ? 7.402 8.174 -0.313 1.00 98.69 82 VAL A C 1
ATOM 638 O O . VAL A 1 82 ? 7.183 9.364 -0.082 1.00 98.69 82 VAL A O 1
ATOM 641 N N . THR A 1 83 ? 8.471 7.541 0.164 1.00 98.31 83 THR A N 1
ATOM 642 C CA . THR A 1 83 ? 9.593 8.249 0.786 1.00 98.31 83 THR A CA 1
ATOM 643 C C . THR A 1 83 ? 10.859 8.075 -0.043 1.00 98.31 83 THR A C 1
ATOM 645 O O . THR A 1 83 ? 11.279 6.951 -0.335 1.00 98.31 83 THR A O 1
ATOM 648 N N . SER A 1 84 ? 11.440 9.194 -0.482 1.00 96.62 84 SER A N 1
ATOM 649 C CA . SER A 1 84 ? 12.580 9.206 -1.405 1.00 96.62 84 SER A CA 1
ATOM 650 C C . SER A 1 84 ? 13.315 10.562 -1.414 1.00 96.62 84 SER A C 1
ATOM 652 O O . SER A 1 84 ? 12.670 11.592 -1.212 1.00 96.62 84 SER A O 1
ATOM 654 N N . PRO A 1 85 ? 14.640 10.598 -1.664 1.00 95.56 85 PRO A N 1
ATOM 655 C CA . PRO A 1 85 ? 15.554 9.460 -1.652 1.00 95.56 85 PRO A CA 1
ATOM 656 C C . PRO A 1 85 ? 16.008 9.137 -0.223 1.00 95.56 85 PRO A C 1
ATOM 658 O O . PRO A 1 85 ? 16.349 10.017 0.567 1.00 95.56 85 PRO A O 1
ATOM 661 N N . HIS A 1 86 ? 16.064 7.852 0.110 1.00 96.31 86 HIS A N 1
ATOM 662 C CA . HIS A 1 86 ? 16.747 7.363 1.305 1.00 96.31 86 HIS A CA 1
ATOM 663 C C . HIS A 1 86 ? 18.258 7.325 1.100 1.00 96.31 86 HIS A C 1
ATOM 665 O O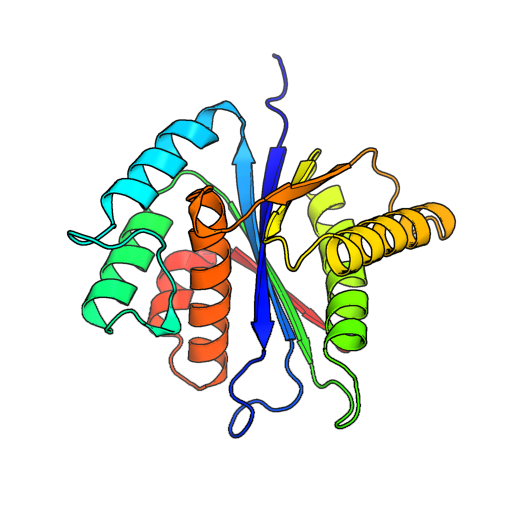 . HIS A 1 86 ? 18.748 7.058 0.003 1.00 96.31 86 HIS A O 1
ATOM 671 N N . GLU A 1 87 ? 19.001 7.485 2.196 1.00 93.12 87 GLU A N 1
ATOM 672 C CA . GLU A 1 87 ? 20.447 7.265 2.206 1.00 93.12 87 GLU A CA 1
ATOM 673 C C . GLU A 1 87 ? 20.808 5.876 1.643 1.00 93.12 87 GLU A C 1
ATOM 675 O O . GLU A 1 87 ? 20.116 4.874 1.880 1.00 93.12 87 GLU A O 1
ATOM 680 N N . VAL A 1 88 ? 21.940 5.802 0.935 1.00 87.69 88 VAL A N 1
ATOM 681 C CA . VAL A 1 88 ? 22.418 4.581 0.258 1.00 87.69 88 VAL A CA 1
ATOM 682 C C . VAL A 1 88 ? 22.519 3.399 1.226 1.00 87.69 88 VAL A C 1
ATOM 684 O O . VAL A 1 88 ? 22.139 2.281 0.883 1.00 87.69 88 VAL A O 1
ATOM 687 N N . HIS A 1 89 ? 22.962 3.655 2.459 1.00 90.00 89 HIS A N 1
ATOM 688 C CA . HIS A 1 89 ? 23.159 2.638 3.494 1.00 90.00 89 HIS A CA 1
ATOM 689 C C . HIS A 1 89 ? 21.961 2.470 4.441 1.00 90.00 89 HIS A C 1
ATOM 691 O O . HIS A 1 89 ? 22.044 1.706 5.403 1.00 90.00 89 HIS A O 1
ATOM 697 N N . ALA A 1 90 ? 20.842 3.163 4.197 1.00 92.44 90 ALA A N 1
ATOM 698 C CA . ALA A 1 90 ? 19.637 2.967 4.989 1.00 92.44 90 ALA A CA 1
ATOM 699 C C . ALA A 1 90 ? 19.126 1.529 4.819 1.00 92.44 90 ALA A C 1
ATOM 701 O O . ALA A 1 90 ? 18.833 1.082 3.709 1.00 92.44 90 ALA A O 1
ATOM 702 N N . THR A 1 91 ? 19.001 0.812 5.935 1.00 95.12 91 THR A N 1
ATOM 703 C CA . THR A 1 91 ? 18.454 -0.549 5.960 1.00 95.12 91 THR A CA 1
ATOM 704 C C . THR A 1 91 ? 16.981 -0.555 5.548 1.00 95.12 91 THR A C 1
ATOM 706 O O . THR A 1 91 ? 16.284 0.444 5.736 1.00 95.12 91 THR A O 1
ATOM 709 N N . SER A 1 92 ? 16.475 -1.690 5.048 1.00 93.50 92 SER A N 1
ATOM 710 C CA . SER A 1 92 ? 15.043 -1.856 4.734 1.00 93.50 92 SER A CA 1
ATOM 711 C C . SER A 1 92 ? 14.158 -1.476 5.921 1.00 93.50 92 SER A C 1
ATOM 713 O O . SER A 1 92 ? 13.208 -0.717 5.771 1.00 93.50 92 SER A O 1
ATOM 715 N N . GLU A 1 93 ? 14.542 -1.904 7.123 1.00 96.44 93 GLU A N 1
ATOM 716 C CA . GLU A 1 93 ? 13.839 -1.577 8.362 1.00 96.44 93 GLU A CA 1
ATOM 717 C C . GLU A 1 93 ? 13.811 -0.067 8.650 1.00 96.44 93 GLU A C 1
ATOM 719 O O . GLU A 1 93 ? 12.784 0.471 9.059 1.00 96.44 93 GLU A O 1
ATOM 724 N N . ARG A 1 94 ? 14.912 0.659 8.398 1.00 96.56 94 ARG A N 1
ATOM 725 C CA . ARG A 1 94 ? 14.927 2.122 8.548 1.00 96.56 94 ARG A CA 1
ATOM 726 C C . ARG A 1 94 ? 13.976 2.783 7.552 1.00 96.56 94 ARG A C 1
ATOM 728 O O . ARG A 1 94 ? 13.224 3.665 7.960 1.00 96.56 94 ARG A O 1
ATOM 735 N N . ARG A 1 95 ? 14.005 2.361 6.284 1.00 97.38 95 ARG A N 1
ATOM 736 C CA . ARG A 1 95 ? 13.141 2.910 5.226 1.00 97.38 95 ARG A CA 1
ATOM 737 C C . ARG A 1 95 ? 11.666 2.660 5.529 1.00 97.38 95 ARG A C 1
ATOM 739 O O . ARG A 1 95 ? 10.869 3.598 5.492 1.00 97.38 95 ARG A O 1
ATOM 746 N N . ARG A 1 96 ? 11.330 1.435 5.946 1.00 97.94 96 ARG A N 1
ATOM 747 C CA . ARG A 1 96 ? 9.988 1.068 6.406 1.00 97.94 96 ARG A CA 1
ATOM 748 C C . ARG A 1 96 ? 9.529 1.958 7.548 1.00 97.94 96 ARG A C 1
ATOM 750 O O . ARG A 1 96 ? 8.471 2.563 7.454 1.00 97.94 96 ARG A O 1
ATOM 757 N N . ARG A 1 97 ? 10.340 2.091 8.601 1.00 97.69 97 ARG A N 1
ATOM 758 C CA . ARG A 1 97 ? 9.992 2.887 9.784 1.00 97.69 97 ARG A CA 1
ATOM 759 C C . ARG A 1 97 ? 9.696 4.349 9.442 1.00 97.69 97 ARG A C 1
ATOM 761 O O . ARG A 1 97 ? 8.736 4.902 9.964 1.00 97.69 97 ARG A O 1
ATOM 768 N N . LEU A 1 98 ? 10.497 4.973 8.576 1.00 97.81 98 LEU A N 1
ATOM 769 C CA . LEU A 1 98 ? 10.263 6.358 8.143 1.00 97.81 98 LEU A CA 1
ATOM 770 C C . LEU A 1 98 ? 8.983 6.471 7.304 1.00 97.81 98 LEU A C 1
ATOM 772 O O . LEU A 1 98 ? 8.170 7.359 7.545 1.00 97.81 98 LEU A O 1
ATOM 776 N N . THR A 1 99 ? 8.743 5.509 6.411 1.00 98.44 99 THR A N 1
ATOM 777 C CA . THR A 1 99 ? 7.518 5.468 5.596 1.00 98.44 99 THR A CA 1
ATOM 778 C C . THR A 1 99 ? 6.267 5.254 6.451 1.00 98.44 99 THR A C 1
ATOM 780 O O . THR A 1 99 ? 5.294 5.981 6.284 1.00 98.44 99 THR A O 1
ATOM 783 N N . LEU A 1 100 ? 6.303 4.351 7.440 1.00 98.44 100 LEU A N 1
ATOM 784 C CA . LEU A 1 100 ? 5.222 4.162 8.421 1.00 98.44 100 LEU A CA 1
ATOM 785 C C . LEU A 1 100 ? 4.960 5.423 9.253 1.00 98.44 100 LEU A C 1
ATOM 787 O O . LEU A 1 100 ? 3.818 5.696 9.617 1.00 98.44 100 LEU A O 1
ATOM 791 N N . GLY A 1 101 ? 6.010 6.202 9.533 1.00 97.81 101 GLY A N 1
ATOM 792 C CA . GLY A 1 101 ? 5.905 7.495 10.208 1.00 97.81 101 GLY A CA 1
ATOM 793 C C . GLY A 1 101 ? 5.070 8.521 9.442 1.00 97.81 101 GLY A C 1
ATOM 794 O O . GLY A 1 101 ? 4.486 9.401 10.067 1.00 97.81 101 GLY A O 1
ATOM 795 N N . VAL A 1 102 ? 4.980 8.379 8.117 1.00 98.06 102 VAL A N 1
ATOM 796 C CA . VAL A 1 102 ? 4.091 9.169 7.259 1.00 98.06 102 VAL A CA 1
ATOM 797 C C . VAL A 1 102 ? 2.751 8.456 7.068 1.00 98.06 102 VAL A C 1
ATOM 799 O O . VAL A 1 102 ? 1.713 9.078 7.238 1.00 98.06 102 VAL A O 1
ATOM 802 N N . LEU A 1 103 ? 2.749 7.153 6.778 1.00 98.56 103 LEU A N 1
ATOM 803 C CA . LEU A 1 103 ? 1.534 6.398 6.459 1.00 98.56 103 LEU A CA 1
ATOM 804 C C . LEU A 1 103 ? 0.515 6.380 7.605 1.00 98.56 103 LEU A C 1
ATOM 806 O O . LEU A 1 103 ? -0.667 6.619 7.376 1.00 98.56 103 LEU A O 1
ATOM 810 N N . PHE A 1 104 ? 0.944 6.088 8.834 1.00 98.50 104 PHE A N 1
ATOM 811 C CA . PHE A 1 104 ? 0.005 5.899 9.941 1.00 98.50 104 PHE A CA 1
ATOM 812 C C . PHE A 1 104 ? -0.779 7.168 10.313 1.00 98.50 104 PHE A C 1
ATOM 814 O O . PHE A 1 104 ? -1.993 7.056 10.488 1.00 98.50 104 PHE A O 1
ATOM 821 N N . PRO A 1 105 ? -0.167 8.365 10.425 1.00 97.38 105 PRO A N 1
ATOM 822 C CA . PRO A 1 105 ? -0.928 9.594 10.638 1.00 97.38 105 PRO A CA 1
ATOM 823 C C . PRO A 1 105 ? -1.928 9.898 9.519 1.00 97.38 105 PRO A C 1
ATOM 825 O O . PRO A 1 105 ? -3.029 10.354 9.810 1.00 97.38 105 PRO A O 1
ATOM 828 N N . GLU A 1 106 ? -1.573 9.616 8.264 1.00 97.75 106 GLU A N 1
ATOM 829 C CA . GLU A 1 106 ? -2.441 9.873 7.108 1.00 97.75 106 GLU A CA 1
ATOM 830 C C . GLU A 1 106 ? -3.640 8.908 7.099 1.00 97.75 106 GLU A C 1
ATOM 832 O O . GLU A 1 106 ? -4.780 9.353 6.991 1.00 97.75 106 GLU A O 1
ATOM 837 N N . LEU A 1 107 ? -3.426 7.607 7.346 1.00 98.06 107 LEU A N 1
ATOM 838 C CA . LEU A 1 107 ? -4.521 6.637 7.522 1.00 98.06 107 LEU A CA 1
ATOM 839 C C . LEU A 1 107 ? -5.436 7.014 8.696 1.00 98.06 107 LEU A C 1
ATOM 841 O O . LEU A 1 107 ? -6.658 6.976 8.569 1.00 98.06 107 LEU A O 1
ATOM 845 N N . ALA A 1 108 ? -4.860 7.438 9.822 1.00 96.69 108 ALA A N 1
ATOM 846 C CA . ALA A 1 108 ? -5.638 7.912 10.962 1.00 96.69 108 ALA A CA 1
ATOM 847 C C . ALA A 1 108 ? -6.458 9.172 10.625 1.00 96.69 108 ALA A C 1
ATOM 849 O O . ALA A 1 108 ? -7.596 9.293 11.073 1.00 96.69 108 ALA A O 1
ATOM 850 N N . GLY A 1 109 ? -5.905 10.095 9.829 1.00 95.12 109 GLY A N 1
ATOM 851 C CA . GLY A 1 109 ? -6.605 11.286 9.339 1.00 95.12 109 GLY A CA 1
ATOM 852 C C . GLY A 1 109 ? -7.764 10.967 8.391 1.00 95.12 109 GLY A C 1
ATOM 853 O O . GLY A 1 109 ? -8.752 11.696 8.375 1.00 95.12 109 GLY A O 1
ATOM 854 N N . LEU A 1 110 ? -7.678 9.847 7.668 1.00 94.88 110 LEU A N 1
ATOM 855 C CA . LEU A 1 110 ? -8.756 9.295 6.841 1.00 94.88 110 LEU A CA 1
ATOM 856 C C . LEU A 1 110 ? -9.812 8.519 7.652 1.00 94.88 110 LEU A C 1
ATOM 858 O O . LEU A 1 110 ? -10.744 7.971 7.072 1.00 94.88 110 LEU A O 1
ATOM 862 N N . GLY A 1 111 ? -9.685 8.463 8.982 1.00 94.81 111 GLY A N 1
ATOM 863 C CA . GLY A 1 111 ? -10.632 7.761 9.850 1.00 94.81 111 GLY A CA 1
ATOM 864 C C . GLY A 1 111 ? -10.465 6.240 9.855 1.00 94.81 111 GLY A C 1
ATOM 865 O O . GLY A 1 111 ? -11.394 5.537 10.232 1.00 94.81 111 GLY A O 1
ATOM 866 N N . VAL A 1 112 ? -9.305 5.718 9.444 1.00 97.00 112 VAL A N 1
ATOM 867 C CA . VAL A 1 112 ? -9.020 4.278 9.507 1.00 97.00 112 VAL A CA 1
ATOM 868 C C . VAL A 1 112 ? -8.874 3.826 10.960 1.00 97.00 112 VAL A C 1
ATOM 870 O O . VAL A 1 112 ? -8.032 4.327 11.708 1.00 97.00 112 VAL A O 1
ATOM 873 N N . ASP A 1 113 ? -9.665 2.824 11.341 1.00 95.62 113 ASP A N 1
ATOM 874 C CA . ASP A 1 113 ? -9.682 2.239 12.684 1.00 95.62 113 ASP A CA 1
ATOM 875 C C . ASP A 1 113 ? -8.768 1.013 12.799 1.00 95.62 113 ASP A C 1
ATOM 877 O O . ASP A 1 113 ? -8.259 0.692 13.879 1.00 95.62 113 ASP A O 1
ATOM 881 N N . GLN A 1 114 ? -8.544 0.311 11.688 1.00 97.69 114 GLN A N 1
ATOM 882 C CA . GLN A 1 114 ? -7.726 -0.895 11.648 1.00 97.69 114 GLN A CA 1
ATOM 883 C C . GLN A 1 114 ? -6.852 -0.933 10.397 1.00 97.69 114 GLN A C 1
ATOM 885 O O . GLN A 1 114 ? -7.322 -0.711 9.288 1.00 97.69 114 GLN A O 1
ATOM 890 N N . VAL A 1 115 ? -5.577 -1.270 10.570 1.00 98.69 115 VAL A N 1
ATOM 891 C CA . VAL A 1 115 ? -4.634 -1.506 9.474 1.00 98.69 115 VAL A CA 1
ATOM 892 C C . VAL A 1 115 ? -4.166 -2.954 9.524 1.00 98.69 115 VAL A C 1
ATOM 894 O O . VAL A 1 115 ? -3.686 -3.420 10.554 1.00 98.69 115 VAL A O 1
ATOM 897 N N . ILE A 1 116 ? -4.284 -3.662 8.412 1.00 98.75 116 ILE A N 1
ATOM 898 C CA . ILE A 1 116 ? -3.757 -5.006 8.207 1.00 98.75 116 ILE A CA 1
ATOM 899 C C . ILE A 1 116 ? -2.533 -4.882 7.305 1.00 98.75 116 ILE A C 1
ATOM 901 O O . ILE A 1 116 ? -2.661 -4.547 6.131 1.00 98.75 116 ILE A O 1
ATOM 905 N N . LEU A 1 117 ? -1.343 -5.133 7.841 1.00 98.81 117 LEU A N 1
ATOM 906 C CA . LEU A 1 117 ? -0.117 -5.158 7.046 1.00 98.81 117 LEU A CA 1
ATOM 907 C C . LEU A 1 117 ? 0.180 -6.585 6.571 1.00 98.81 117 LEU A C 1
ATOM 909 O O . LEU A 1 117 ? -0.123 -7.551 7.279 1.00 98.81 117 LEU A O 1
ATOM 913 N N . GLU A 1 118 ? 0.824 -6.737 5.413 1.00 98.25 118 GLU A N 1
ATOM 914 C CA . GLU A 1 118 ? 1.424 -8.028 5.070 1.00 98.25 118 GLU A CA 1
ATOM 915 C C . GLU A 1 118 ? 2.515 -8.382 6.099 1.00 98.25 118 GLU A C 1
ATOM 917 O O . GLU A 1 118 ? 3.430 -7.599 6.377 1.00 98.25 118 GLU A O 1
ATOM 922 N N . SER A 1 119 ? 2.382 -9.563 6.708 1.00 97.75 119 SER A N 1
ATOM 923 C CA . SER A 1 119 ? 3.326 -10.078 7.697 1.00 97.75 119 SER A CA 1
ATOM 924 C C . SER A 1 119 ? 4.664 -10.396 7.042 1.00 97.75 119 SER A C 1
ATOM 926 O O . SER A 1 119 ? 4.730 -11.082 6.020 1.00 97.75 119 SER A O 1
ATOM 928 N N . ARG A 1 120 ? 5.748 -9.970 7.696 1.00 96.19 120 ARG A N 1
ATOM 929 C CA . ARG A 1 120 ? 7.133 -10.337 7.331 1.00 96.19 120 ARG A CA 1
ATOM 930 C C . ARG A 1 120 ? 7.758 -11.274 8.369 1.00 96.19 120 ARG A C 1
ATOM 932 O O . ARG A 1 120 ? 8.949 -11.575 8.336 1.00 96.19 120 ARG A O 1
ATOM 939 N N . GLY A 1 121 ? 6.925 -11.767 9.284 1.00 97.50 121 GLY A N 1
ATOM 940 C CA . GLY A 1 121 ? 7.279 -12.648 10.382 1.00 97.50 121 GLY A CA 1
ATOM 941 C C . GLY A 1 121 ? 7.204 -11.951 11.746 1.00 97.50 121 GLY A C 1
ATOM 942 O O . GLY A 1 121 ? 7.322 -10.727 11.841 1.00 97.50 121 GLY A O 1
ATOM 943 N N . PRO A 1 122 ? 7.089 -12.720 12.848 1.00 97.38 122 PRO A N 1
ATOM 944 C CA . PRO A 1 122 ? 6.699 -12.181 14.156 1.00 97.38 122 PRO A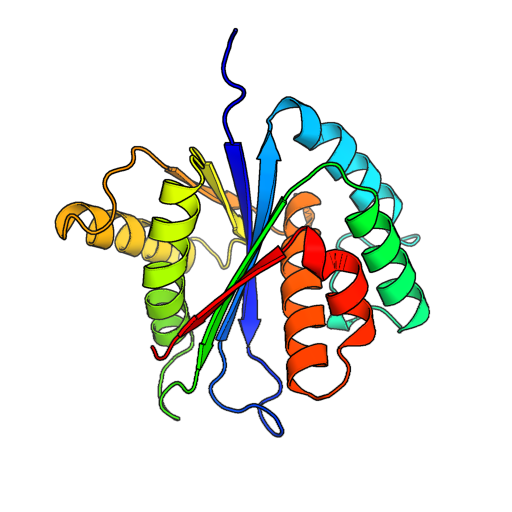 CA 1
ATOM 945 C C . PRO A 1 122 ? 7.588 -11.050 14.688 1.00 97.38 122 PRO A C 1
ATOM 947 O O . PRO A 1 122 ? 7.114 -10.140 15.365 1.00 97.38 122 PRO A O 1
ATOM 950 N N . LYS A 1 123 ? 8.891 -11.099 14.389 1.00 97.62 123 LYS A N 1
ATOM 951 C CA . LYS A 1 123 ? 9.856 -10.085 14.830 1.00 97.62 123 LYS A CA 1
ATOM 952 C C . LYS A 1 123 ? 9.641 -8.746 14.129 1.00 97.62 123 LYS A C 1
ATOM 954 O O . LYS A 1 123 ? 9.749 -7.704 14.769 1.00 97.62 123 LYS A O 1
ATOM 959 N N . ASP A 1 124 ? 9.363 -8.778 12.833 1.00 97.75 124 ASP A N 1
ATOM 960 C CA . ASP A 1 124 ? 9.152 -7.579 12.027 1.00 97.75 124 ASP A CA 1
ATOM 961 C C . ASP A 1 124 ? 7.776 -6.983 12.334 1.00 97.75 124 ASP A C 1
ATOM 963 O O . ASP A 1 124 ? 7.662 -5.784 12.581 1.00 97.75 124 ASP A O 1
ATOM 967 N N . ASP A 1 125 ? 6.770 -7.841 12.488 1.00 98.31 125 ASP A N 1
ATOM 968 C CA . ASP A 1 125 ? 5.426 -7.454 12.906 1.00 98.31 125 ASP A CA 1
ATOM 969 C C . ASP A 1 125 ? 5.430 -6.782 14.298 1.00 98.31 125 ASP A C 1
ATOM 971 O O . ASP A 1 125 ? 4.642 -5.874 14.586 1.00 98.31 125 ASP A O 1
ATOM 975 N N . GLN A 1 126 ? 6.332 -7.202 15.195 1.00 98.25 126 GLN A N 1
ATOM 976 C CA . GLN A 1 126 ? 6.534 -6.544 16.487 1.00 98.25 126 GLN A CA 1
ATOM 977 C C . GLN A 1 126 ? 7.150 -5.144 16.335 1.00 98.25 126 GLN A C 1
ATOM 979 O O . GLN A 1 126 ? 6.761 -4.235 17.072 1.00 98.25 126 GLN A O 1
ATOM 984 N N . ARG A 1 127 ? 8.083 -4.940 15.396 1.00 98.25 127 ARG A N 1
ATOM 985 C CA . ARG A 1 127 ? 8.677 -3.612 15.154 1.00 98.25 127 ARG A CA 1
ATOM 986 C C . ARG A 1 127 ? 7.658 -2.619 14.614 1.00 98.25 127 ARG A C 1
ATOM 988 O O . ARG A 1 127 ? 7.661 -1.469 15.047 1.00 98.25 127 ARG A O 1
ATOM 995 N N . ASP A 1 128 ? 6.740 -3.063 13.760 1.00 98.31 128 ASP A N 1
ATOM 996 C CA . ASP A 1 128 ? 5.648 -2.211 13.278 1.00 98.31 128 ASP A CA 1
ATOM 997 C C . ASP A 1 128 ? 4.751 -1.741 14.433 1.00 98.31 128 ASP A C 1
ATOM 999 O O . ASP A 1 128 ? 4.395 -0.563 14.515 1.00 98.31 128 ASP A O 1
ATOM 1003 N N . ARG A 1 129 ? 4.440 -2.640 15.382 1.00 98.19 129 ARG A N 1
ATOM 1004 C CA . ARG A 1 129 ? 3.661 -2.296 16.588 1.00 98.19 129 ARG A CA 1
ATOM 1005 C C . ARG A 1 129 ? 4.409 -1.293 17.465 1.00 98.19 129 ARG A C 1
ATOM 1007 O O . ARG A 1 129 ? 3.829 -0.296 17.885 1.00 98.19 129 ARG A O 1
ATOM 1014 N N . GLN A 1 130 ? 5.711 -1.498 17.662 1.00 97.88 130 GLN A N 1
ATOM 1015 C CA . GLN A 1 130 ? 6.564 -0.544 18.378 1.00 97.88 130 GLN A CA 1
ATOM 1016 C C . GLN A 1 130 ? 6.609 0.825 17.687 1.00 97.88 130 GLN A C 1
ATOM 1018 O O . GLN A 1 130 ? 6.646 1.849 18.368 1.00 97.88 130 GLN A O 1
ATOM 1023 N N . MET A 1 131 ? 6.582 0.864 16.352 1.00 97.69 131 MET A N 1
ATOM 1024 C CA . MET A 1 131 ? 6.537 2.116 15.599 1.00 97.69 131 MET A CA 1
ATOM 1025 C C . MET A 1 131 ? 5.212 2.862 15.810 1.00 97.69 131 MET A C 1
ATOM 1027 O O . MET A 1 131 ? 5.227 4.067 16.063 1.00 97.69 131 MET A O 1
ATOM 1031 N N . LEU A 1 132 ? 4.073 2.163 15.778 1.00 97.56 132 LEU A N 1
ATOM 1032 C CA . LEU A 1 132 ? 2.773 2.762 16.099 1.00 97.56 132 LEU A CA 1
ATOM 1033 C C . LEU A 1 132 ? 2.758 3.349 17.520 1.00 97.56 132 LEU A C 1
ATOM 1035 O O . LEU A 1 132 ? 2.344 4.494 17.724 1.00 97.56 132 LEU A O 1
ATOM 1039 N N . ASP A 1 133 ? 3.248 2.588 18.499 1.00 97.06 133 ASP A N 1
ATOM 1040 C CA . ASP A 1 133 ? 3.318 3.035 19.891 1.00 97.06 133 ASP A CA 1
ATOM 1041 C C . ASP A 1 133 ? 4.255 4.235 20.059 1.00 97.06 133 ASP A C 1
ATOM 1043 O O . ASP A 1 133 ? 3.932 5.179 20.784 1.00 97.06 133 ASP A O 1
ATOM 1047 N N . HIS A 1 134 ? 5.376 4.257 19.336 1.00 96.88 134 HIS A N 1
ATOM 1048 C CA . HIS A 1 134 ? 6.276 5.404 19.301 1.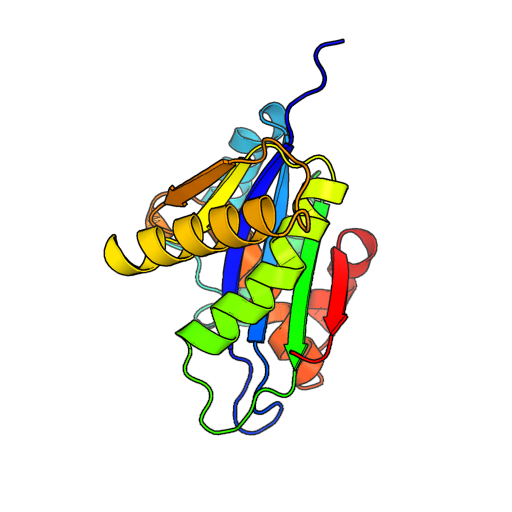00 96.88 134 HIS A CA 1
ATOM 1049 C C . HIS A 1 134 ? 5.570 6.673 18.795 1.00 96.88 134 HIS A C 1
ATOM 1051 O O . HIS A 1 134 ? 5.679 7.727 19.427 1.00 96.88 134 HIS A O 1
ATOM 1057 N N . LEU A 1 135 ? 4.803 6.592 17.701 1.00 96.75 135 LEU A N 1
ATOM 1058 C CA . LEU A 1 135 ? 4.053 7.742 17.173 1.00 96.75 135 LEU A CA 1
ATOM 1059 C C . LEU A 1 135 ? 3.018 8.270 18.172 1.00 96.75 135 LEU A C 1
ATOM 1061 O O . LEU A 1 135 ? 2.897 9.487 18.350 1.00 96.75 135 LEU A O 1
ATOM 1065 N N . ARG A 1 136 ? 2.317 7.371 18.873 1.00 96.06 136 ARG A N 1
ATOM 1066 C CA . ARG A 1 136 ? 1.366 7.733 19.937 1.00 96.06 136 ARG A CA 1
ATOM 1067 C C . ARG A 1 136 ? 2.056 8.441 21.097 1.00 96.06 136 ARG A C 1
ATOM 1069 O O . ARG A 1 136 ? 1.620 9.512 21.513 1.00 96.06 136 ARG A O 1
ATOM 1076 N N . GLN A 1 137 ? 3.172 7.899 21.584 1.00 95.94 137 GLN A N 1
ATOM 1077 C CA . GLN A 1 137 ? 3.953 8.509 22.668 1.00 95.94 137 GLN A CA 1
ATOM 1078 C C . GLN A 1 137 ? 4.455 9.912 22.301 1.00 95.94 137 GLN A C 1
ATOM 1080 O O . GLN A 1 137 ? 4.513 10.800 23.153 1.00 95.94 137 GLN A O 1
ATOM 1085 N N . ARG A 1 138 ? 4.783 10.136 21.024 1.00 95.12 138 ARG A N 1
ATOM 1086 C CA . ARG A 1 138 ? 5.209 11.439 20.493 1.00 95.12 138 ARG A CA 1
ATOM 1087 C C . ARG A 1 138 ? 4.049 12.388 20.169 1.00 95.12 138 ARG A C 1
ATOM 1089 O O . ARG A 1 138 ? 4.320 13.507 19.744 1.00 95.12 138 ARG A O 1
ATOM 1096 N N . ARG A 1 139 ? 2.790 11.979 20.387 1.00 92.00 139 ARG A N 1
ATOM 1097 C CA . ARG A 1 139 ? 1.562 12.724 20.031 1.00 92.00 139 ARG A CA 1
ATOM 1098 C C . ARG A 1 139 ? 1.470 13.073 18.540 1.00 92.00 139 ARG A C 1
ATOM 1100 O O . ARG A 1 139 ? 0.829 14.051 18.166 1.00 92.00 139 ARG A O 1
ATOM 1107 N N . LEU A 1 140 ? 2.124 12.268 17.703 1.00 89.88 140 LEU A N 1
ATOM 1108 C CA . LEU A 1 140 ? 2.066 12.366 16.243 1.00 89.88 140 LEU A CA 1
ATOM 1109 C C . LEU A 1 140 ? 0.888 11.570 15.668 1.00 89.88 140 LEU A C 1
ATOM 1111 O O . LEU A 1 140 ? 0.531 11.753 14.511 1.00 89.88 140 LEU A O 1
ATOM 1115 N N . LEU A 1 141 ? 0.280 10.698 16.478 1.00 89.94 141 LEU A N 1
ATOM 1116 C CA . LEU A 1 141 ? -0.910 9.932 16.132 1.00 89.94 141 LEU A CA 1
ATOM 1117 C C . LEU A 1 141 ? -1.893 9.957 17.305 1.00 89.94 141 LEU A C 1
ATOM 1119 O O . LEU A 1 141 ? -1.680 9.295 18.319 1.00 89.94 141 LEU A O 1
ATOM 1123 N N . ASN A 1 142 ? -2.973 10.725 17.153 1.00 83.25 142 ASN A N 1
ATOM 1124 C CA . ASN A 1 142 ? -4.042 10.867 18.147 1.00 83.25 142 ASN A CA 1
ATOM 1125 C C . ASN A 1 142 ? -5.263 10.031 17.738 1.00 83.25 142 ASN A C 1
ATOM 1127 O O . ASN A 1 142 ? -6.366 10.549 17.607 1.00 83.25 142 ASN A O 1
ATOM 1131 N N . SER A 1 143 ? -5.047 8.740 17.483 1.00 88.50 143 SER A N 1
ATOM 1132 C CA . SER A 1 143 ? -6.085 7.807 17.043 1.00 88.50 143 SER A CA 1
ATOM 1133 C C . SER A 1 143 ? -6.012 6.488 17.812 1.00 88.50 143 SER A C 1
ATOM 1135 O O . SER A 1 143 ? -4.941 6.056 18.256 1.00 88.50 143 SER A O 1
ATOM 1137 N N . THR A 1 144 ? -7.168 5.833 17.950 1.00 90.88 144 THR A N 1
ATOM 1138 C CA . THR A 1 144 ? -7.270 4.468 18.487 1.00 90.88 144 THR A CA 1
ATOM 1139 C C . THR A 1 144 ? -6.950 3.390 17.447 1.00 90.88 144 THR A C 1
ATOM 1141 O O . THR A 1 144 ? -6.942 2.211 17.804 1.00 90.88 144 THR A O 1
ATOM 1144 N N . MET A 1 145 ? -6.603 3.802 16.215 1.00 96.06 145 MET A N 1
ATOM 1145 C CA . MET A 1 145 ? -6.236 2.951 15.082 1.00 96.06 145 MET A CA 1
ATOM 1146 C C . MET A 1 145 ? -5.321 1.808 15.507 1.00 96.06 145 MET A C 1
ATOM 1148 O O . MET A 1 145 ? -4.261 2.036 16.094 1.00 96.06 145 MET A O 1
ATOM 1152 N N . ARG A 1 146 ? -5.725 0.574 15.225 1.00 96.75 146 ARG A N 1
ATOM 1153 C CA . ARG A 1 146 ? -4.982 -0.641 15.578 1.00 96.75 146 ARG A CA 1
ATOM 1154 C C . ARG A 1 146 ? -4.280 -1.193 14.354 1.00 96.75 146 ARG A C 1
ATOM 1156 O O . ARG A 1 146 ? -4.733 -0.969 13.238 1.00 96.75 146 ARG A O 1
ATOM 1163 N N . ILE A 1 147 ? -3.209 -1.947 14.575 1.00 98.44 147 ILE A N 1
ATOM 1164 C CA . ILE A 1 147 ? -2.571 -2.699 13.500 1.00 98.44 147 ILE A CA 1
ATOM 1165 C C . ILE A 1 147 ? -2.565 -4.191 13.803 1.00 98.44 147 ILE A C 1
ATOM 1167 O O . ILE A 1 147 ? -2.387 -4.593 14.958 1.00 98.44 147 ILE A O 1
ATOM 1171 N N . ASP A 1 148 ? -2.728 -4.985 12.756 1.00 98.12 148 ASP A N 1
ATOM 1172 C CA . ASP A 1 148 ? -2.509 -6.424 12.756 1.00 98.12 148 ASP A CA 1
ATOM 1173 C C . ASP A 1 148 ? -1.766 -6.850 11.486 1.00 98.12 148 ASP A C 1
ATOM 1175 O O . ASP A 1 148 ? -1.523 -6.036 10.591 1.00 98.12 148 ASP A O 1
ATOM 1179 N N . HIS A 1 149 ? -1.398 -8.124 11.414 1.00 98.62 149 HIS A N 1
ATOM 1180 C CA . HIS A 1 149 ? -0.597 -8.673 10.329 1.00 98.62 149 HIS A CA 1
ATOM 1181 C C . HIS A 1 149 ? -1.224 -9.951 9.787 1.00 98.62 149 HIS A C 1
ATOM 1183 O O . HIS A 1 149 ? -1.657 -10.811 10.551 1.00 98.62 149 HIS A O 1
ATOM 1189 N N . GLN A 1 150 ? -1.246 -10.093 8.464 1.00 98.06 150 GLN A N 1
ATOM 1190 C CA . GLN A 1 150 ? -1.725 -11.303 7.795 1.00 98.06 150 GLN A CA 1
ATOM 1191 C C . GLN A 1 150 ? -0.744 -11.771 6.723 1.00 98.06 150 GLN A C 1
ATOM 1193 O O . GLN A 1 150 ? 0.007 -10.981 6.155 1.00 98.06 150 GLN A O 1
ATOM 1198 N N . VAL A 1 151 ? -0.737 -13.073 6.443 1.00 95.81 151 VAL A N 1
ATOM 1199 C CA . VAL A 1 151 ? 0.076 -13.640 5.361 1.00 95.81 151 VAL A CA 1
ATOM 1200 C C . VAL A 1 151 ? -0.613 -13.337 4.032 1.00 95.81 151 VAL A C 1
ATOM 1202 O O . VAL A 1 151 ? -1.770 -13.704 3.841 1.00 95.81 151 VAL A O 1
ATOM 1205 N N . GLY A 1 152 ? 0.096 -12.720 3.081 1.00 92.38 152 GLY A N 1
ATOM 1206 C CA . GLY A 1 152 ? -0.523 -12.219 1.850 1.00 92.38 152 GLY A CA 1
ATOM 1207 C C . GLY A 1 152 ? -1.215 -13.276 0.987 1.00 92.38 152 GLY A C 1
ATOM 1208 O O . GLY A 1 152 ? -2.154 -12.951 0.276 1.00 92.38 152 GLY A O 1
ATOM 1209 N N . ARG A 1 153 ? -0.813 -14.552 1.048 1.00 93.75 153 ARG A N 1
ATOM 1210 C CA . ARG A 1 153 ? -1.495 -15.627 0.297 1.00 93.75 153 ARG A CA 1
ATOM 1211 C C . ARG A 1 153 ? -2.896 -15.961 0.833 1.00 93.75 153 ARG A C 1
ATOM 1213 O O . ARG A 1 153 ? -3.688 -16.534 0.100 1.00 93.75 153 ARG A O 1
ATOM 1220 N N . ASP A 1 154 ? -3.177 -15.618 2.089 1.00 93.69 154 ASP A N 1
ATOM 1221 C CA . ASP A 1 154 ? -4.424 -15.967 2.776 1.00 93.69 154 ASP A CA 1
ATOM 1222 C C . ASP A 1 154 ? -5.433 -14.795 2.776 1.00 93.69 154 ASP A C 1
ATOM 1224 O O . ASP A 1 154 ? -6.604 -14.986 3.093 1.00 93.69 154 ASP A O 1
ATOM 1228 N N . GLU A 1 155 ? -5.006 -13.589 2.378 1.00 97.12 155 GLU A N 1
ATOM 1229 C CA . GLU A 1 155 ? -5.813 -12.361 2.408 1.00 97.12 155 GLU A CA 1
ATOM 1230 C C . GLU A 1 155 ? -5.752 -11.616 1.057 1.00 97.12 155 GLU A C 1
ATOM 1232 O O . GLU A 1 155 ? -4.807 -10.862 0.806 1.00 97.12 155 GLU A O 1
ATOM 1237 N N . PRO A 1 156 ? -6.760 -11.784 0.177 1.00 97.88 156 PRO A N 1
ATOM 1238 C CA . PRO A 1 156 ? -6.788 -11.157 -1.147 1.00 97.88 156 PRO A CA 1
ATOM 1239 C C . PRO A 1 156 ? -6.748 -9.627 -1.157 1.00 97.88 156 PRO A C 1
ATOM 1241 O O . PRO A 1 156 ? -6.312 -9.028 -2.141 1.00 97.88 156 PRO A O 1
ATOM 1244 N N . LEU A 1 157 ? -7.177 -8.973 -0.073 1.00 98.38 157 LEU A N 1
ATOM 1245 C CA . LEU A 1 157 ? -7.102 -7.515 0.042 1.00 98.38 157 LEU A CA 1
ATOM 1246 C C . LEU A 1 157 ? -5.655 -6.998 0.113 1.00 98.38 157 LEU A C 1
ATOM 1248 O O . LEU A 1 157 ? -5.418 -5.861 -0.287 1.00 98.38 157 LEU A O 1
ATOM 1252 N N . LEU A 1 158 ? -4.684 -7.822 0.536 1.00 98.50 158 LEU A N 1
ATOM 1253 C CA . LEU A 1 158 ? -3.254 -7.473 0.507 1.00 98.50 158 LEU A CA 1
ATOM 1254 C C . LEU A 1 158 ? -2.658 -7.476 -0.910 1.00 98.50 158 LEU A C 1
ATOM 1256 O O . LEU A 1 158 ? -1.583 -6.930 -1.118 1.00 98.50 158 LEU A O 1
ATOM 1260 N N . TRP A 1 159 ? -3.346 -8.025 -1.912 1.00 98.38 159 TRP A N 1
ATOM 1261 C CA . TRP A 1 159 ? -2.844 -8.020 -3.295 1.00 98.38 159 TRP A CA 1
ATOM 1262 C C . TRP A 1 159 ? -3.038 -6.665 -3.979 1.00 98.38 159 TRP A C 1
ATOM 1264 O O . TRP A 1 159 ? -2.352 -6.332 -4.942 1.00 98.38 159 TRP A O 1
ATOM 1274 N N . ILE A 1 160 ? -3.995 -5.876 -3.489 1.00 98.56 160 ILE A N 1
ATOM 1275 C CA . ILE A 1 160 ? -4.276 -4.531 -3.987 1.00 98.56 160 ILE A CA 1
ATOM 1276 C C . ILE A 1 160 ? -3.102 -3.584 -3.699 1.00 98.56 160 ILE A C 1
ATOM 1278 O O . ILE A 1 160 ? -2.605 -2.985 -4.652 1.00 98.56 160 ILE A O 1
ATOM 1282 N N . PRO A 1 161 ? -2.616 -3.427 -2.449 1.00 98.62 161 PRO A N 1
ATOM 1283 C CA . PRO A 1 161 ? -1.473 -2.563 -2.182 1.00 98.62 161 PRO A CA 1
ATOM 1284 C C . PRO A 1 161 ? -0.174 -3.033 -2.854 1.00 98.62 161 PRO A C 1
ATOM 1286 O O . PRO A 1 161 ? 0.601 -2.174 -3.269 1.00 98.62 161 PRO A O 1
ATOM 1289 N N . ASP A 1 162 ? 0.037 -4.338 -3.060 1.00 98.31 162 ASP A N 1
ATOM 1290 C CA . ASP A 1 162 ? 1.141 -4.854 -3.890 1.00 98.31 162 ASP A CA 1
ATOM 1291 C C . ASP A 1 162 ? 1.045 -4.337 -5.341 1.00 98.31 162 ASP A C 1
ATOM 1293 O O . ASP A 1 162 ? 1.996 -3.764 -5.884 1.00 98.31 162 ASP A O 1
ATOM 1297 N N . ALA A 1 163 ? -0.143 -4.430 -5.951 1.00 98.38 163 ALA A N 1
ATOM 1298 C CA . ALA A 1 163 ? -0.395 -3.883 -7.282 1.00 98.38 163 ALA A CA 1
ATOM 1299 C C . ALA A 1 163 ? -0.215 -2.357 -7.336 1.00 98.38 163 ALA A C 1
ATOM 1301 O O . ALA A 1 163 ? 0.389 -1.849 -8.282 1.00 98.38 163 ALA A O 1
ATOM 1302 N N . LEU A 1 164 ? -0.677 -1.617 -6.320 1.00 98.50 164 LEU A N 1
ATOM 1303 C CA . LEU A 1 164 ? -0.468 -0.167 -6.226 1.00 98.50 164 LEU A CA 1
ATOM 1304 C C . LEU A 1 164 ? 1.022 0.179 -6.177 1.00 98.50 164 LEU A C 1
ATOM 1306 O O . LEU A 1 164 ? 1.476 1.038 -6.933 1.00 98.50 164 LEU A O 1
ATOM 1310 N N . CYS A 1 165 ? 1.790 -0.506 -5.326 1.00 98.50 165 CYS A N 1
ATOM 1311 C CA . CYS A 1 165 ? 3.240 -0.360 -5.244 1.00 98.50 165 CYS A CA 1
ATOM 1312 C C . CYS A 1 165 ? 3.897 -0.574 -6.613 1.00 98.50 165 CYS A C 1
ATOM 1314 O O . CYS A 1 165 ? 4.703 0.247 -7.052 1.00 98.50 165 CYS A O 1
ATOM 1316 N N . GLY A 1 166 ? 3.492 -1.629 -7.319 1.00 98.12 166 GLY A N 1
ATOM 1317 C CA . GLY A 1 166 ? 3.947 -1.928 -8.669 1.00 98.12 166 GLY A CA 1
ATOM 1318 C C . GLY A 1 166 ? 3.627 -0.849 -9.706 1.00 98.12 166 GLY A C 1
ATOM 1319 O O . GLY A 1 166 ? 4.510 -0.446 -10.465 1.00 98.12 166 GLY A O 1
ATOM 1320 N N . MET A 1 167 ? 2.392 -0.338 -9.722 1.00 98.38 167 MET A N 1
ATOM 1321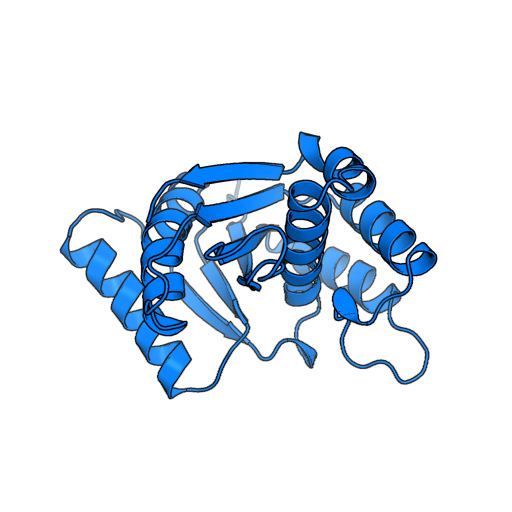 C CA . MET A 1 167 ? 1.984 0.755 -10.617 1.00 98.38 167 MET A CA 1
ATOM 1322 C C . MET A 1 167 ? 2.743 2.051 -10.324 1.00 98.38 167 MET A C 1
ATOM 1324 O O . MET A 1 167 ? 3.105 2.784 -11.241 1.00 98.38 167 MET A O 1
ATOM 1328 N N . VAL A 1 168 ? 3.021 2.333 -9.050 1.00 98.38 168 VAL A N 1
ATOM 1329 C CA . VAL A 1 168 ? 3.801 3.507 -8.642 1.00 98.38 168 VAL A CA 1
ATOM 1330 C C . VAL A 1 168 ? 5.254 3.364 -9.078 1.00 98.38 168 VAL A C 1
ATOM 1332 O O . VAL A 1 168 ? 5.813 4.325 -9.600 1.00 98.38 168 VAL A O 1
ATOM 1335 N N . THR A 1 169 ? 5.861 2.183 -8.929 1.00 98.25 169 THR A N 1
ATOM 1336 C CA . THR A 1 169 ? 7.197 1.911 -9.479 1.00 98.25 169 THR A CA 1
ATOM 1337 C C . THR A 1 169 ? 7.226 2.130 -10.992 1.00 98.25 169 THR A C 1
ATOM 1339 O O . THR A 1 169 ? 8.081 2.871 -11.466 1.00 98.25 169 THR A O 1
ATOM 1342 N N . ALA A 1 170 ? 6.271 1.568 -11.742 1.00 97.44 170 ALA A N 1
ATOM 1343 C CA . ALA A 1 170 ? 6.182 1.754 -13.194 1.00 97.44 170 ALA A CA 1
ATOM 1344 C C . ALA A 1 170 ? 6.064 3.241 -13.574 1.00 97.44 170 ALA A C 1
ATOM 1346 O O . ALA A 1 170 ? 6.873 3.747 -14.352 1.00 97.44 170 ALA A O 1
ATOM 1347 N N . ARG A 1 171 ? 5.159 3.985 -12.919 1.00 97.62 171 ARG A N 1
ATOM 1348 C CA . ARG A 1 171 ? 4.999 5.437 -13.103 1.00 97.62 171 ARG A CA 1
ATOM 1349 C C . ARG A 1 171 ? 6.301 6.198 -12.874 1.00 97.62 171 ARG A C 1
ATOM 1351 O O . ARG A 1 171 ? 6.645 7.081 -13.656 1.00 97.62 171 ARG A O 1
ATOM 1358 N N . ARG A 1 172 ? 7.029 5.870 -11.806 1.00 96.69 172 ARG A N 1
ATOM 1359 C CA . ARG A 1 172 ? 8.308 6.513 -11.464 1.00 96.69 172 ARG A CA 1
ATOM 1360 C C . ARG A 1 172 ? 9.431 6.159 -12.439 1.00 96.69 172 ARG A C 1
ATOM 1362 O O . ARG A 1 172 ? 10.377 6.927 -12.567 1.00 96.69 172 ARG A O 1
ATOM 1369 N N . CYS A 1 173 ? 9.293 5.051 -13.159 1.00 96.94 173 CYS A N 1
ATOM 1370 C CA . CYS A 1 173 ? 10.193 4.626 -14.226 1.00 96.94 173 CYS A CA 1
ATOM 1371 C C . CYS A 1 173 ? 9.721 5.035 -15.636 1.00 96.94 173 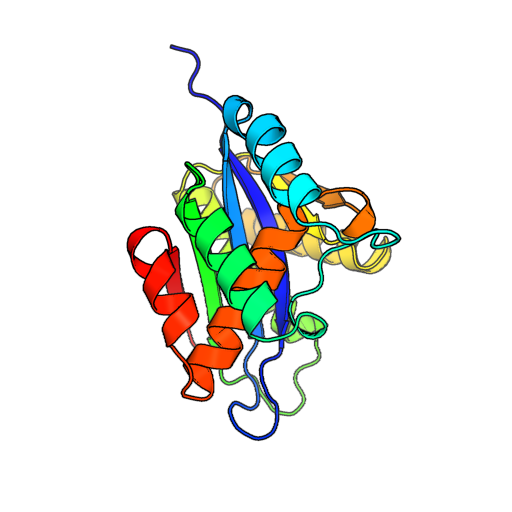CYS A C 1
ATOM 1373 O O . CYS A 1 173 ? 10.339 4.623 -16.613 1.00 96.94 173 CYS A O 1
ATOM 1375 N N . GLY A 1 174 ? 8.681 5.870 -15.754 1.00 97.25 174 GLY A N 1
ATOM 1376 C CA . GLY A 1 174 ? 8.227 6.432 -17.032 1.00 97.25 174 GLY A CA 1
ATOM 1377 C C . GLY A 1 174 ? 7.044 5.721 -17.694 1.00 97.25 174 GLY A C 1
ATOM 1378 O O . GLY A 1 174 ? 6.710 6.072 -18.821 1.00 97.25 174 GLY A O 1
ATOM 1379 N N . GLU A 1 175 ? 6.391 4.783 -17.005 1.00 97.06 175 GLU A N 1
ATOM 1380 C CA . GLU A 1 175 ? 5.220 4.028 -17.486 1.00 97.06 175 GLU A CA 1
ATOM 1381 C C . GLU A 1 175 ? 3.988 4.304 -16.588 1.00 97.06 175 GLU A C 1
ATOM 1383 O O . GLU A 1 175 ? 3.669 3.517 -15.688 1.00 97.06 175 GLU A O 1
ATOM 1388 N N . PRO A 1 176 ? 3.321 5.471 -16.725 1.00 97.56 176 PRO A N 1
ATOM 1389 C CA . PRO A 1 176 ? 2.254 5.902 -15.816 1.00 97.56 176 PRO A CA 1
ATOM 1390 C C . PRO A 1 176 ? 0.873 5.301 -16.123 1.00 97.56 176 PRO A C 1
ATOM 1392 O O . PRO A 1 176 ? -0.054 5.463 -15.330 1.00 97.56 176 PRO A O 1
ATOM 1395 N N . GLU A 1 177 ? 0.701 4.606 -17.247 1.00 98.19 177 GLU A N 1
ATOM 1396 C CA . GLU A 1 177 ? -0.604 4.349 -17.866 1.00 98.19 177 GLU A CA 1
ATOM 1397 C C . GLU A 1 177 ? -1.569 3.572 -16.965 1.00 98.19 177 GLU A C 1
ATOM 1399 O O . GLU A 1 177 ? -2.779 3.805 -16.993 1.00 98.19 177 GLU A O 1
ATOM 1404 N N . LEU A 1 178 ? -1.055 2.628 -16.174 1.00 97.75 178 LEU A N 1
ATOM 1405 C CA . LEU A 1 178 ? -1.876 1.841 -15.251 1.00 97.75 178 LEU A CA 1
ATOM 1406 C C . LEU A 1 178 ? -2.193 2.608 -13.964 1.00 97.75 178 LEU A C 1
ATOM 1408 O O . LEU A 1 178 ? -3.299 2.478 -13.446 1.00 97.75 178 LEU A O 1
ATOM 1412 N N . PHE A 1 179 ? -1.271 3.448 -13.488 1.00 98.00 179 PHE A N 1
ATOM 1413 C CA . PHE A 1 179 ? -1.527 4.329 -12.349 1.00 98.00 179 PHE A CA 1
ATOM 1414 C C . PHE A 1 179 ? -2.612 5.360 -12.684 1.00 98.00 179 PHE A C 1
ATOM 1416 O O . PHE A 1 179 ? -3.543 5.556 -11.904 1.00 98.00 179 PHE A O 1
ATOM 1423 N N . ASP A 1 180 ? -2.541 5.973 -13.867 1.00 97.75 180 ASP A N 1
ATOM 1424 C CA . ASP A 1 180 ? -3.459 7.040 -14.282 1.00 97.75 180 ASP A CA 1
ATOM 1425 C C . ASP A 1 180 ? -4.921 6.570 -14.355 1.00 97.75 180 ASP A C 1
ATOM 1427 O O . ASP A 1 180 ? -5.840 7.346 -14.092 1.00 97.75 180 ASP A O 1
ATOM 1431 N N . ARG A 1 181 ? -5.156 5.275 -14.614 1.00 96.94 181 ARG A N 1
ATOM 1432 C CA . ARG A 1 181 ? -6.497 4.658 -14.578 1.00 96.94 181 ARG A CA 1
ATOM 1433 C C . ARG A 1 181 ? -7.131 4.647 -13.184 1.00 96.94 181 ARG A C 1
ATOM 1435 O O . ARG A 1 181 ? -8.349 4.529 -13.084 1.00 96.94 181 ARG A O 1
ATOM 1442 N N . LEU A 1 182 ? -6.322 4.739 -12.130 1.00 96.00 182 LEU A N 1
ATOM 1443 C CA . LEU A 1 182 ? -6.755 4.729 -10.731 1.00 96.00 182 LEU A CA 1
ATOM 1444 C C . LEU A 1 182 ? -6.554 6.075 -10.035 1.00 96.00 182 LEU A C 1
ATOM 1446 O O . LEU A 1 182 ? -6.975 6.221 -8.891 1.00 96.00 182 LEU A O 1
ATOM 1450 N N . ALA A 1 183 ? -5.943 7.063 -10.695 1.00 94.81 183 ALA A N 1
ATOM 1451 C CA . ALA A 1 183 ? -5.500 8.302 -10.057 1.00 94.81 183 ALA A CA 1
ATOM 1452 C C . ALA A 1 183 ? -6.617 9.044 -9.301 1.00 94.81 183 ALA A C 1
ATOM 1454 O O . ALA A 1 183 ? -6.357 9.623 -8.252 1.00 94.81 183 ALA A O 1
ATOM 1455 N N . SER A 1 184 ? -7.868 8.983 -9.773 1.00 96.38 184 SER A N 1
ATOM 1456 C CA . SER A 1 184 ? -9.010 9.615 -9.092 1.00 96.38 184 SER A CA 1
ATOM 1457 C C . SER A 1 184 ? -9.390 8.970 -7.754 1.00 96.38 184 SER A C 1
ATOM 1459 O O . SER A 1 184 ? -10.144 9.575 -7.004 1.00 96.38 184 SER A O 1
ATOM 1461 N N . LYS A 1 185 ? -8.907 7.752 -7.482 1.00 97.12 185 LYS A N 1
ATOM 1462 C CA . LYS A 1 185 ? -9.136 6.969 -6.255 1.00 97.12 185 LYS A CA 1
ATOM 1463 C C . LYS A 1 185 ? -7.869 6.821 -5.408 1.00 97.12 185 LYS A C 1
ATOM 1465 O O . LYS A 1 185 ? -7.850 6.060 -4.446 1.00 97.12 185 LYS A O 1
ATOM 1470 N N . ILE A 1 186 ? -6.772 7.476 -5.798 1.00 97.94 186 ILE A N 1
ATOM 1471 C CA . ILE A 1 186 ? -5.491 7.395 -5.095 1.00 97.94 186 ILE A CA 1
ATOM 1472 C C . ILE A 1 186 ? -5.175 8.753 -4.481 1.00 97.94 186 ILE A C 1
ATOM 1474 O O . ILE A 1 186 ? -4.857 9.718 -5.175 1.00 97.94 186 ILE A O 1
ATOM 1478 N N . THR A 1 187 ? -5.140 8.793 -3.154 1.00 98.31 187 THR A N 1
ATOM 1479 C CA . THR A 1 187 ? -4.403 9.836 -2.443 1.00 98.31 187 THR A CA 1
ATOM 1480 C C . THR A 1 187 ? -2.914 9.510 -2.540 1.00 98.31 187 THR A C 1
ATOM 1482 O O . THR A 1 187 ? -2.469 8.477 -2.044 1.00 98.31 187 THR A O 1
ATOM 1485 N N . PHE A 1 188 ? -2.130 10.359 -3.208 1.00 98.31 188 PHE A N 1
ATOM 1486 C CA . PHE A 1 188 ? -0.694 10.148 -3.414 1.00 98.31 188 PHE A CA 1
ATOM 1487 C C . PHE A 1 188 ? 0.127 11.146 -2.594 1.00 98.31 188 PHE A C 1
ATOM 1489 O O . PHE A 1 188 ? -0.021 12.357 -2.755 1.00 98.31 188 PHE A O 1
ATOM 1496 N N . ILE A 1 189 ? 1.018 10.641 -1.743 1.00 98.38 189 ILE A N 1
ATOM 1497 C CA . ILE A 1 189 ? 1.892 11.440 -0.881 1.00 98.38 189 ILE A CA 1
ATOM 1498 C C . ILE A 1 189 ? 3.339 11.061 -1.165 1.00 98.38 189 ILE A C 1
ATOM 1500 O O . ILE A 1 189 ? 3.720 9.904 -1.029 1.00 98.38 189 ILE A O 1
ATOM 1504 N N . GLU A 1 190 ? 4.168 12.048 -1.491 1.00 97.69 190 GLU A N 1
ATOM 1505 C CA . GLU A 1 190 ? 5.612 11.871 -1.637 1.00 97.69 190 GLU A CA 1
ATOM 1506 C C . GLU A 1 190 ? 6.352 12.844 -0.722 1.00 97.69 190 GLU A C 1
ATOM 1508 O O . GLU A 1 190 ? 6.051 14.040 -0.697 1.00 97.69 190 GLU A O 1
ATOM 1513 N N . ARG A 1 191 ? 7.292 12.324 0.072 1.00 95.50 191 ARG A N 1
ATOM 1514 C CA . ARG A 1 191 ? 8.086 13.117 1.019 1.00 95.50 191 ARG A CA 1
ATOM 1515 C C . ARG A 1 191 ? 9.536 12.650 1.056 1.00 95.50 191 ARG A C 1
ATOM 1517 O O . ARG A 1 191 ? 9.839 11.487 0.802 1.00 95.50 191 ARG A O 1
ATOM 1524 N N . ALA A 1 192 ? 10.427 13.555 1.445 1.00 92.62 192 ALA A N 1
ATOM 1525 C CA . ALA A 1 192 ? 11.741 13.142 1.915 1.00 92.62 192 ALA A CA 1
ATOM 1526 C C . ALA A 1 192 ? 11.600 12.332 3.230 1.00 92.62 192 ALA A C 1
ATOM 1528 O O . ALA A 1 192 ? 10.620 12.550 3.953 1.00 92.62 192 ALA A O 1
ATOM 1529 N N . PRO A 1 193 ? 12.526 11.397 3.521 1.00 84.31 193 PRO A N 1
ATOM 1530 C CA . PRO A 1 193 ? 12.478 10.546 4.715 1.00 84.31 193 PRO A CA 1
ATOM 1531 C C . PRO A 1 193 ? 12.531 11.286 6.057 1.00 84.31 193 PRO A C 1
ATOM 1533 O O . PRO A 1 193 ? 13.130 12.384 6.124 1.00 84.31 193 PRO A O 1
#

Nearest PDB structures (foldseek):
  3p5j-assembly1_A  TM=6.530E-01  e=1.397E-04  Mus musculus
  7xhj-assembly1_B  TM=4.650E-01  e=2.482E-01  Deinococcus radiodurans R1 = ATCC 13939 = DSM 20539
  7oi6-assembly1_P  TM=4.898E-01  e=4.630E-01  Homo sapiens
  2lgr-assembly1_A  TM=5.172E-01  e=1.611E+00  Homo sapiens
  5im4-assembly1_M  TM=3.562E-01  e=2.201E+00  Candida albicans P37005

Foldseek 3Di:
DPPFAKEKEKEWDDFDCPQFNQKIKMKIKIDGPVQQVVLQVLLVVLADVVRLFDAQVVDDPVSLLVVLVSVLPRPIFMEMEMADRHDPPQDPLNRVLVSLLVVQQVCVVVRHQEYEYADPDDVSQVVSVVSVVVCVVVVVHPHNRYYDYDHRSVGSSNNVRSSVNVLVSCVSNPNNVSVVSCVVRYDYHYDHD

Solvent-accessible surface area (backbone atoms only — not comparable to full-atom values): 10404 Å² total; per-residue (Å²): 129,84,80,70,60,27,36,30,20,28,27,72,34,71,42,53,67,87,80,40,52,45,32,37,31,36,13,28,33,35,38,35,69,84,49,45,62,63,48,30,51,58,47,55,71,66,55,54,94,92,52,68,60,75,54,52,89,80,46,52,72,74,50,46,52,53,50,46,54,50,59,55,72,47,95,54,42,32,43,36,41,35,27,41,65,45,60,92,83,59,47,71,69,56,52,50,53,49,42,47,67,54,45,53,40,52,43,44,72,72,55,30,46,34,36,38,33,57,50,82,46,75,73,54,52,47,50,54,51,52,50,54,52,48,34,40,77,68,66,64,35,95,62,86,51,42,77,50,69,43,55,50,63,83,36,50,54,38,37,51,6,38,38,46,28,47,30,50,37,36,34,70,70,75,48,41,72,65,38,62,69,38,47,94,43,43,50,76,46,77,40,69,105

Organism: NCBI:txid2714937

Radius of gyration: 15.95 Å; Cα contacts (8 Å, |Δi|>4): 329; chains: 1; bounding box: 50×36×43 Å

Mean predicted aligned error: 3.15 Å

Sequence (193 aa):
MIDDAFIAWVDESGSNTRDDPGTYIMGAAITTLRQCEPTRLAMAGLLLPGQVKLHWRDEQSRRQARITETLAALDIEHLVVVTSPHEVHATSERRRRLTLGVLFPELAGLGVDQVILESRGPKDDQRDRQMLDHLRQRRLLNSTMRIDHQVGRDEPLLWIPDALCGMVTARRCGEPELFDRLASKITFIERAP

Secondary structure (DSSP, 8-state):
---PPEEEEEEEEE--TTTSTT-EEEEEEEEEHHHHHHHHHHHHTTPPTT--S--GGGS-HHHHHHHHHHHHHSS-EEEEEEE-PPPTT--HHHHHHHHHHHHHHHHHHTTEEEEEEEP--HHHHHHHHHHHHHHHHTTS--S--EEEEE-TTT-GGGHHHHHHHHHHHHHHTT--HHHHTTGGGEEEEEE--